Protein AF-A0A3D1A657-F1 (afdb_monomer)

Structure (mmCIF, N/CA/C/O backbone):
data_AF-A0A3D1A657-F1
#
_entry.id   AF-A0A3D1A657-F1
#
loop_
_atom_site.group_PDB
_atom_site.id
_atom_site.type_symbol
_atom_site.label_atom_id
_atom_site.label_alt_id
_atom_site.label_comp_id
_atom_site.label_asym_id
_atom_site.label_entity_id
_atom_site.label_seq_id
_atom_site.pdbx_PDB_ins_code
_atom_site.Cartn_x
_atom_site.Cartn_y
_atom_site.Cartn_z
_atom_site.occupancy
_atom_site.B_iso_or_equiv
_atom_site.auth_seq_id
_atom_site.auth_comp_id
_atom_site.auth_asym_id
_atom_site.auth_atom_id
_atom_site.pdbx_PDB_model_num
ATOM 1 N N . MET A 1 1 ? -4.567 -29.662 -8.910 1.00 50.81 1 MET A N 1
ATOM 2 C CA . MET A 1 1 ? -4.478 -28.293 -9.471 1.00 50.81 1 MET A CA 1
ATOM 3 C C . MET A 1 1 ? -3.065 -27.785 -9.206 1.00 50.81 1 MET A C 1
ATOM 5 O O . MET A 1 1 ? -2.627 -27.906 -8.071 1.00 50.81 1 MET A O 1
ATOM 9 N N . ASN A 1 2 ? -2.318 -27.334 -10.220 1.00 61.28 2 ASN A N 1
ATOM 10 C CA . ASN A 1 2 ? -0.917 -26.931 -10.036 1.00 61.28 2 ASN A CA 1
ATOM 11 C C . ASN A 1 2 ? -0.856 -25.605 -9.258 1.00 61.28 2 ASN A C 1
ATOM 13 O O . ASN A 1 2 ? -1.326 -24.582 -9.758 1.00 61.28 2 ASN A O 1
ATOM 17 N N . LEU A 1 3 ? -0.326 -25.636 -8.031 1.00 54.19 3 LEU A N 1
ATOM 18 C CA . LEU A 1 3 ? -0.298 -24.486 -7.119 1.00 54.19 3 LEU A CA 1
ATOM 19 C C . LEU A 1 3 ? 0.436 -23.286 -7.746 1.00 54.19 3 LEU A C 1
ATOM 21 O O . LEU A 1 3 ? 0.022 -22.143 -7.563 1.00 54.19 3 LEU A O 1
ATOM 25 N N . SER A 1 4 ? 1.464 -23.549 -8.562 1.00 56.22 4 SER A N 1
ATOM 26 C CA . SER A 1 4 ? 2.213 -22.509 -9.276 1.00 56.22 4 SER A CA 1
ATOM 27 C C . SER A 1 4 ? 1.353 -21.765 -10.302 1.00 56.22 4 SER A C 1
ATOM 29 O O . SER A 1 4 ? 1.439 -20.545 -10.402 1.00 56.22 4 SER A O 1
ATOM 31 N N . GLY A 1 5 ? 0.460 -22.465 -11.009 1.00 56.47 5 GLY A N 1
ATOM 32 C CA . GLY A 1 5 ? -0.425 -21.867 -12.013 1.00 56.47 5 GLY A CA 1
ATOM 33 C C . GLY A 1 5 ? -1.532 -20.994 -11.412 1.00 56.47 5 GLY A C 1
ATOM 34 O O . GLY A 1 5 ? -1.914 -19.988 -12.005 1.00 56.47 5 GLY A O 1
ATOM 35 N N . ALA A 1 6 ? -2.036 -21.344 -10.225 1.00 57.38 6 ALA A N 1
ATOM 36 C CA . ALA A 1 6 ? -3.016 -20.523 -9.509 1.00 57.38 6 ALA A CA 1
ATOM 37 C C . ALA A 1 6 ? -2.383 -19.239 -8.944 1.00 57.38 6 ALA A C 1
ATOM 39 O O . ALA A 1 6 ? -2.968 -18.165 -9.075 1.00 57.38 6 ALA A O 1
ATOM 40 N N . LEU A 1 7 ? -1.169 -19.334 -8.385 1.00 53.25 7 LEU A N 1
ATOM 41 C CA . LEU A 1 7 ? -0.412 -18.175 -7.898 1.00 53.25 7 LEU A CA 1
ATOM 42 C C . LEU A 1 7 ? -0.003 -17.234 -9.038 1.00 53.25 7 LEU A C 1
ATOM 44 O O . LEU A 1 7 ? -0.142 -16.026 -8.892 1.00 53.25 7 LEU A O 1
ATOM 48 N N . LEU A 1 8 ? 0.400 -17.769 -10.196 1.00 55.59 8 LEU A N 1
ATOM 49 C CA . LEU A 1 8 ? 0.670 -16.976 -11.402 1.00 55.59 8 LEU A CA 1
ATOM 50 C C . LEU A 1 8 ? -0.568 -16.201 -11.871 1.00 55.59 8 LEU A C 1
ATOM 52 O O . LEU A 1 8 ? -0.479 -15.006 -12.142 1.00 55.59 8 LEU A O 1
ATOM 56 N N . LYS A 1 9 ? -1.748 -16.832 -11.884 1.00 61.69 9 LYS A N 1
ATOM 57 C CA . LYS A 1 9 ? -2.997 -16.129 -12.211 1.00 61.69 9 LYS A CA 1
ATOM 58 C C . LYS A 1 9 ? -3.307 -15.036 -11.190 1.00 61.69 9 LYS A C 1
ATOM 60 O O . LYS A 1 9 ? -3.555 -13.910 -11.591 1.00 61.69 9 LYS A O 1
ATOM 65 N N . LEU A 1 10 ? -3.236 -15.319 -9.889 1.00 52.75 10 LEU A N 1
ATOM 66 C CA . LEU A 1 10 ? -3.450 -14.305 -8.844 1.00 52.75 10 LEU A CA 1
ATOM 67 C C . LEU A 1 10 ? -2.444 -13.144 -8.928 1.00 52.75 10 LEU A C 1
ATOM 69 O O . LEU A 1 10 ? -2.827 -12.000 -8.685 1.00 52.75 10 LEU A O 1
ATOM 73 N N . SER A 1 11 ? -1.199 -13.430 -9.324 1.00 55.00 11 SER A N 1
ATOM 74 C CA . SER A 1 11 ? -0.161 -12.423 -9.561 1.00 55.00 11 SER A CA 1
ATOM 75 C C . SER A 1 11 ? -0.474 -11.522 -10.754 1.00 55.00 11 SER A C 1
ATOM 77 O O . SER A 1 11 ? -0.275 -10.312 -10.669 1.00 55.00 11 SER A O 1
ATOM 79 N N . ALA A 1 12 ? -1.059 -12.082 -11.821 1.00 58.66 12 ALA A N 1
ATOM 80 C CA . ALA A 1 12 ? -1.529 -11.311 -12.970 1.00 58.66 12 ALA A CA 1
ATOM 81 C C . ALA A 1 12 ? -2.660 -10.344 -12.578 1.00 58.66 12 ALA A C 1
ATOM 83 O O . ALA A 1 12 ? -2.771 -9.257 -13.133 1.00 58.66 12 ALA A O 1
ATOM 84 N N . TRP A 1 13 ? -3.460 -10.700 -11.568 1.00 63.53 13 TRP A N 1
ATOM 85 C CA . TRP A 1 13 ? -4.532 -9.845 -11.054 1.00 63.53 13 TRP A CA 1
ATOM 86 C C . TRP A 1 13 ? -4.092 -8.888 -9.934 1.00 63.53 13 TRP A C 1
ATOM 88 O O . TRP A 1 13 ? -4.907 -8.083 -9.492 1.00 63.53 13 TRP A O 1
ATOM 98 N N . ARG A 1 14 ? -2.832 -8.939 -9.467 1.00 77.94 14 ARG A N 1
ATOM 99 C CA . ARG A 1 14 ? -2.274 -8.044 -8.425 1.00 77.94 14 ARG A CA 1
ATOM 100 C C . ARG A 1 14 ? -3.130 -7.957 -7.143 1.00 77.94 14 ARG A C 1
ATOM 102 O O . ARG A 1 14 ? -3.164 -6.926 -6.481 1.00 77.94 14 ARG A O 1
ATOM 109 N N . ILE A 1 15 ? -3.816 -9.045 -6.777 1.00 86.12 15 ILE A N 1
ATOM 110 C CA . ILE A 1 15 ? -4.854 -9.053 -5.723 1.00 86.12 15 ILE A CA 1
ATOM 111 C C . ILE A 1 15 ? -4.271 -8.964 -4.302 1.00 86.12 15 ILE A C 1
ATOM 113 O O . ILE A 1 15 ? -4.935 -8.482 -3.381 1.00 86.12 15 ILE A O 1
ATOM 117 N N . GLN A 1 16 ? -3.038 -9.432 -4.091 1.00 91.06 16 GLN A N 1
ATOM 118 C CA . GLN A 1 16 ? -2.511 -9.650 -2.742 1.00 91.06 16 GLN A CA 1
ATOM 119 C C . GLN A 1 16 ? -2.336 -8.356 -1.938 1.00 91.06 16 GLN A C 1
ATOM 121 O O . GLN A 1 16 ? -2.681 -8.322 -0.757 1.00 91.06 16 GLN A O 1
ATOM 126 N N . LEU A 1 17 ? -1.833 -7.284 -2.555 1.00 91.44 17 LEU A N 1
ATOM 127 C CA . LEU A 1 17 ? -1.618 -6.019 -1.851 1.00 91.44 17 LEU A CA 1
ATOM 128 C C . LEU A 1 17 ? -2.942 -5.295 -1.517 1.00 91.44 17 LEU A C 1
ATOM 130 O O . LEU A 1 17 ? -3.105 -4.897 -0.361 1.00 91.44 17 LEU A O 1
ATOM 134 N N . PRO A 1 18 ? -3.931 -5.192 -2.432 1.00 92.94 18 PRO A N 1
ATOM 135 C CA . PRO A 1 18 ? -5.283 -4.763 -2.075 1.00 92.94 18 PRO A CA 1
ATOM 136 C C . PRO A 1 18 ? -5.901 -5.581 -0.936 1.00 92.94 18 PRO A C 1
ATOM 138 O O . PRO A 1 18 ? -6.497 -5.001 -0.027 1.00 92.94 18 PRO A O 1
ATOM 141 N N . LEU A 1 19 ? -5.759 -6.915 -0.949 1.00 94.19 19 LEU A N 1
ATOM 142 C CA . LEU A 1 19 ? -6.259 -7.768 0.139 1.00 94.19 19 LEU A CA 1
ATOM 143 C C . LEU A 1 19 ? -5.595 -7.448 1.481 1.00 94.19 19 LEU A C 1
ATOM 145 O O . LEU A 1 19 ? -6.279 -7.428 2.505 1.00 94.19 19 LEU A O 1
ATOM 149 N N . LEU A 1 20 ? -4.300 -7.128 1.476 1.00 94.81 20 LEU A N 1
ATOM 150 C CA . LEU A 1 20 ? -3.592 -6.720 2.686 1.00 94.81 20 LEU A CA 1
ATOM 151 C C . LEU A 1 20 ? -4.166 -5.407 3.235 1.00 94.81 20 LEU A C 1
ATOM 153 O O . LEU A 1 20 ? -4.347 -5.267 4.444 1.00 94.81 20 LEU A O 1
ATOM 157 N N . GLY A 1 21 ? -4.527 -4.479 2.343 1.00 95.50 21 GLY A N 1
ATOM 158 C CA . GLY A 1 21 ? -5.244 -3.251 2.687 1.00 95.50 21 GLY A CA 1
ATOM 159 C C . GLY A 1 21 ? -6.615 -3.518 3.320 1.00 95.50 21 GLY A C 1
ATOM 160 O O . GLY A 1 21 ? -6.930 -2.939 4.358 1.00 95.50 21 GLY A O 1
ATOM 161 N N . LEU A 1 22 ? -7.404 -4.444 2.758 1.00 96.44 22 LEU A N 1
ATOM 162 C CA . LEU A 1 22 ? -8.694 -4.868 3.323 1.00 96.44 22 LEU A CA 1
ATOM 163 C C . LEU A 1 22 ? -8.538 -5.470 4.723 1.00 96.44 22 LEU A C 1
ATOM 165 O O . LEU A 1 22 ? -9.242 -5.077 5.653 1.00 96.44 22 LEU A O 1
ATOM 169 N N . GLY A 1 23 ? -7.616 -6.421 4.884 1.00 95.31 23 GLY A N 1
ATOM 170 C CA . GLY A 1 23 ? -7.354 -7.041 6.180 1.00 95.31 23 GLY A CA 1
ATOM 171 C C . GLY A 1 23 ? -6.885 -6.014 7.212 1.00 95.31 23 GLY A C 1
ATOM 172 O O . GLY A 1 23 ? -7.317 -6.052 8.364 1.00 95.31 23 GLY A O 1
ATOM 173 N N . GLY A 1 24 ? -6.058 -5.053 6.789 1.00 95.19 24 GLY A N 1
ATOM 174 C CA . GLY A 1 24 ? -5.561 -3.980 7.644 1.00 95.19 24 GLY A CA 1
ATOM 175 C C . GLY A 1 24 ? -6.692 -3.065 8.097 1.00 95.19 24 GLY A C 1
ATOM 176 O O . GLY A 1 24 ? -6.827 -2.817 9.295 1.00 95.19 24 GLY A O 1
ATOM 177 N N . PHE A 1 25 ? -7.541 -2.636 7.158 1.00 96.38 25 PHE A N 1
ATOM 178 C CA . PHE A 1 25 ? -8.746 -1.855 7.439 1.00 96.38 25 PHE A CA 1
ATOM 179 C C . PHE A 1 25 ? -9.609 -2.553 8.495 1.00 96.38 25 PHE A C 1
ATOM 181 O O . PHE A 1 25 ? -9.895 -1.969 9.537 1.00 96.38 25 PHE A O 1
ATOM 188 N N . LEU A 1 26 ? -9.966 -3.826 8.280 1.00 96.31 26 LEU A N 1
ATOM 189 C CA . LEU A 1 26 ? -10.825 -4.571 9.206 1.00 96.31 26 LEU A CA 1
ATOM 190 C C . LEU A 1 26 ? -10.174 -4.723 10.586 1.00 96.31 26 LEU A C 1
ATOM 192 O O . LEU A 1 26 ? -10.853 -4.632 11.612 1.00 96.31 26 LEU A O 1
ATOM 196 N N . TYR A 1 27 ? -8.853 -4.913 10.623 1.00 94.19 27 TYR A N 1
ATOM 197 C CA . TYR A 1 27 ? -8.113 -5.054 11.872 1.00 94.19 27 TYR A CA 1
ATOM 198 C C . TYR A 1 27 ? -8.146 -3.755 12.671 1.00 94.19 27 TYR A C 1
ATOM 200 O O . TYR A 1 27 ? -8.395 -3.776 13.881 1.00 94.19 27 TYR A O 1
ATOM 208 N N . VAL A 1 28 ? -7.933 -2.617 12.009 1.00 93.75 28 VAL A N 1
ATOM 209 C CA . VAL A 1 28 ? -8.009 -1.300 12.644 1.00 93.75 28 VAL A CA 1
ATOM 210 C C . VAL A 1 28 ? -9.448 -0.979 13.048 1.00 93.75 28 VAL A C 1
ATOM 212 O O . VAL A 1 28 ? -9.654 -0.623 14.205 1.00 93.75 28 VAL A O 1
ATOM 215 N N . SER A 1 29 ? -10.455 -1.204 12.196 1.00 95.19 29 SER A N 1
ATOM 216 C CA . SER A 1 29 ? -11.875 -1.009 12.543 1.00 95.19 29 SER A CA 1
ATOM 217 C C . SER A 1 29 ? -12.263 -1.750 13.823 1.00 95.19 29 SER A C 1
ATOM 219 O O . SER A 1 29 ? -12.856 -1.153 14.727 1.00 95.19 29 SER A O 1
ATOM 221 N N . HIS A 1 30 ? -11.878 -3.026 13.943 1.00 93.50 30 HIS A N 1
ATOM 222 C CA . HIS A 1 30 ? -12.136 -3.815 15.151 1.00 93.50 30 HIS A CA 1
ATOM 223 C C . HIS A 1 30 ? -11.350 -3.286 16.358 1.00 93.50 30 HIS A C 1
ATOM 225 O O . HIS A 1 30 ? -11.881 -3.228 17.461 1.00 93.50 30 HIS A O 1
ATOM 231 N N . SER A 1 31 ? -10.108 -2.828 16.156 1.00 91.56 31 SER A N 1
ATOM 232 C CA . SER A 1 31 ? -9.283 -2.205 17.210 1.00 91.56 31 SER A CA 1
ATOM 233 C C . SER A 1 31 ? -9.871 -0.905 17.757 1.00 91.56 31 SER A C 1
ATOM 235 O O . SER A 1 31 ? -9.673 -0.595 18.926 1.00 91.56 31 SER A O 1
ATOM 237 N N . LEU A 1 32 ? -10.596 -0.156 16.927 1.00 92.38 32 LEU A N 1
ATOM 238 C CA . LEU A 1 32 ? -11.284 1.078 17.311 1.00 92.38 32 LEU A CA 1
ATOM 239 C C . LEU A 1 32 ? -12.662 0.815 17.952 1.00 92.38 32 LEU A C 1
ATOM 241 O O . LEU A 1 32 ? -13.490 1.723 18.053 1.00 92.38 32 LEU A O 1
ATOM 245 N N . ASN A 1 33 ? -12.923 -0.429 18.375 1.00 86.06 33 ASN A N 1
ATOM 246 C CA . ASN A 1 33 ? -14.197 -0.892 18.928 1.00 86.06 33 ASN A CA 1
ATOM 247 C C . ASN A 1 33 ? -15.392 -0.666 17.986 1.00 86.06 33 ASN A C 1
ATOM 249 O O . ASN A 1 33 ? -16.525 -0.518 18.439 1.00 86.06 33 ASN A O 1
ATOM 253 N N . SER A 1 34 ? -15.153 -0.639 16.671 1.00 73.38 34 SER A N 1
ATOM 254 C CA . SER A 1 34 ? -16.230 -0.584 15.669 1.00 73.38 34 SER A CA 1
ATOM 255 C C . SER A 1 34 ? -16.802 -1.972 15.371 1.00 73.38 34 SER A C 1
ATOM 257 O O . SER A 1 34 ? -17.823 -2.074 14.698 1.00 73.38 34 SER A O 1
ATOM 259 N N . GLY A 1 35 ? -16.133 -3.034 15.839 1.00 78.94 35 GLY A N 1
ATOM 260 C CA . GLY A 1 35 ? -16.455 -4.428 15.535 1.00 78.94 35 GLY A CA 1
ATOM 261 C C . GLY A 1 35 ? -16.416 -4.757 14.037 1.00 78.94 35 GLY A C 1
ATOM 262 O O . GLY A 1 35 ? -16.065 -3.929 13.194 1.00 78.94 35 GLY A O 1
ATOM 263 N N . PHE A 1 36 ? -16.848 -5.969 13.689 1.00 88.31 36 PHE A N 1
ATOM 264 C CA . PHE A 1 36 ? -17.151 -6.359 12.307 1.00 88.31 36 PHE A CA 1
ATOM 265 C C . PHE A 1 36 ? -18.571 -5.934 11.922 1.00 88.31 36 PHE A C 1
ATOM 267 O O . PHE A 1 36 ? -19.415 -6.753 11.556 1.00 88.31 36 PHE A O 1
ATOM 274 N N . THR A 1 37 ? -18.873 -4.641 12.047 1.00 93.06 37 THR A N 1
ATOM 275 C CA . THR A 1 37 ? -20.182 -4.130 11.629 1.00 93.06 37 THR A CA 1
ATOM 276 C C . THR A 1 37 ? -20.367 -4.293 10.124 1.00 93.06 37 THR A C 1
ATOM 278 O O . THR A 1 37 ? -19.420 -4.250 9.335 1.00 93.06 37 THR A O 1
ATOM 281 N N . ARG A 1 38 ? -21.630 -4.431 9.704 1.00 94.94 38 ARG A N 1
ATOM 282 C CA . ARG A 1 38 ? -22.003 -4.479 8.283 1.00 94.94 38 ARG A CA 1
ATOM 283 C C . ARG A 1 38 ? -21.439 -3.286 7.509 1.00 94.94 38 ARG A C 1
ATOM 285 O O . ARG A 1 38 ? -21.073 -3.427 6.347 1.00 94.94 38 ARG A O 1
ATOM 292 N N . GLU A 1 39 ? -21.390 -2.123 8.149 1.00 94.31 39 GLU A N 1
ATOM 293 C CA . GLU A 1 39 ? -20.873 -0.891 7.566 1.00 94.31 39 GLU A CA 1
ATOM 294 C C . GLU A 1 39 ? -19.354 -0.929 7.367 1.00 94.31 39 GLU A C 1
ATOM 296 O O . GLU A 1 39 ? -18.886 -0.650 6.266 1.00 94.31 39 GLU A O 1
ATOM 301 N N . ALA A 1 40 ? -18.585 -1.354 8.377 1.00 94.50 40 ALA A N 1
ATOM 302 C CA . ALA A 1 40 ? -17.138 -1.540 8.255 1.00 94.50 40 ALA A CA 1
ATOM 303 C C . ALA A 1 40 ? -16.793 -2.533 7.138 1.00 94.50 40 ALA A C 1
ATOM 305 O O . ALA A 1 40 ? -15.974 -2.234 6.275 1.00 94.50 40 ALA A O 1
ATOM 306 N N . VAL A 1 41 ? -17.474 -3.681 7.079 1.00 95.81 41 VAL A N 1
ATOM 307 C CA . VAL A 1 41 ? -17.233 -4.677 6.022 1.00 95.81 41 VAL A CA 1
ATOM 308 C C . VAL A 1 41 ? -17.524 -4.103 4.631 1.00 95.81 41 VAL A C 1
ATOM 310 O O . VAL A 1 41 ? -16.726 -4.285 3.715 1.00 95.81 41 VAL A O 1
ATOM 313 N N . ARG A 1 42 ? -18.634 -3.372 4.466 1.00 96.19 42 ARG A N 1
ATOM 314 C CA . ARG A 1 42 ? -18.992 -2.728 3.193 1.00 96.19 42 ARG A CA 1
ATOM 315 C C . ARG A 1 42 ? -17.964 -1.694 2.750 1.00 96.19 42 ARG A C 1
ATOM 317 O O . ARG A 1 42 ? -17.548 -1.728 1.595 1.00 96.19 42 ARG A O 1
ATOM 324 N N . LEU A 1 43 ? -17.552 -0.805 3.653 1.00 96.19 43 LEU A N 1
ATOM 325 C CA . LEU A 1 43 ? -16.560 0.224 3.351 1.00 96.19 43 LEU A CA 1
ATOM 326 C C . LEU A 1 43 ? -15.188 -0.393 3.050 1.00 96.19 43 LEU A C 1
ATOM 328 O O . LEU A 1 43 ? -14.557 -0.024 2.064 1.00 96.19 43 LEU A O 1
ATOM 332 N N . GLY A 1 44 ? -14.758 -1.391 3.827 1.00 96.06 44 GLY A N 1
ATOM 333 C CA . GLY A 1 44 ? -13.516 -2.120 3.574 1.00 96.06 44 GLY A CA 1
ATOM 334 C C . GLY A 1 44 ? -13.501 -2.781 2.193 1.00 96.06 44 GLY A C 1
ATOM 335 O O . GLY A 1 44 ? -12.536 -2.627 1.446 1.00 96.06 44 GLY A O 1
ATOM 336 N N . LEU A 1 45 ? -14.587 -3.467 1.815 1.00 96.62 45 LEU A N 1
ATOM 337 C CA . LEU A 1 45 ? -14.729 -4.073 0.485 1.00 96.62 45 LEU A CA 1
ATOM 338 C C . LEU A 1 45 ? -14.753 -3.026 -0.636 1.00 96.62 45 LEU A C 1
ATOM 340 O O . LEU A 1 45 ? -14.183 -3.265 -1.699 1.00 96.62 45 LEU A O 1
ATOM 344 N N . ALA A 1 46 ? -15.371 -1.867 -0.406 1.00 96.25 46 ALA A N 1
ATOM 345 C CA . ALA A 1 46 ? -15.356 -0.768 -1.365 1.00 96.25 46 ALA A CA 1
ATOM 346 C C . ALA A 1 46 ? -13.944 -0.193 -1.552 1.00 96.25 46 ALA A C 1
ATOM 348 O O . ALA A 1 46 ? -13.513 -0.009 -2.687 1.00 96.25 46 ALA A O 1
ATOM 349 N N . ASN A 1 47 ? -13.194 0.014 -0.465 1.00 95.12 47 ASN A N 1
ATOM 350 C CA . ASN A 1 47 ? -11.798 0.455 -0.522 1.00 95.12 47 ASN A CA 1
ATOM 351 C C . ASN A 1 47 ? -10.914 -0.561 -1.257 1.00 95.12 47 ASN A C 1
ATOM 353 O O . ASN A 1 47 ? -10.083 -0.174 -2.077 1.00 95.12 47 ASN A O 1
ATOM 357 N N . TRP A 1 48 ? -11.121 -1.858 -1.003 1.00 95.31 48 TRP A N 1
ATOM 358 C CA . TRP A 1 48 ? -10.451 -2.944 -1.720 1.00 95.31 48 TRP A CA 1
ATOM 359 C C . TRP A 1 48 ? -10.742 -2.904 -3.222 1.00 95.31 48 TRP A C 1
ATOM 361 O O . TRP A 1 48 ? -9.810 -2.896 -4.026 1.00 95.31 48 TRP A O 1
ATOM 371 N N . ALA A 1 49 ? -12.022 -2.833 -3.600 1.00 94.31 49 ALA A N 1
ATOM 372 C CA . ALA A 1 49 ? -12.437 -2.769 -4.996 1.00 94.31 49 ALA A CA 1
ATOM 373 C C . ALA A 1 49 ? -11.870 -1.523 -5.685 1.00 94.31 49 ALA A C 1
ATOM 375 O O . ALA A 1 49 ? -11.356 -1.613 -6.797 1.00 94.31 49 ALA A O 1
ATOM 376 N N . PHE A 1 50 ? -11.892 -0.374 -5.004 1.00 94.25 50 PHE A N 1
ATOM 377 C CA . PHE A 1 50 ? -11.328 0.864 -5.526 1.00 94.25 50 PHE A CA 1
ATOM 378 C C . PHE A 1 50 ? -9.824 0.727 -5.762 1.00 94.25 50 PHE A C 1
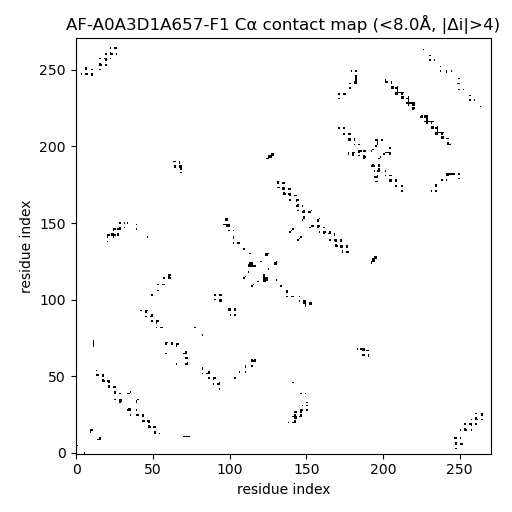ATOM 380 O O . PHE A 1 50 ? -9.375 0.967 -6.876 1.00 94.25 50 PHE A O 1
ATOM 387 N N . ALA A 1 51 ? -9.055 0.253 -4.776 1.00 92.81 51 ALA A N 1
ATOM 388 C CA . ALA A 1 51 ? -7.618 0.022 -4.928 1.00 92.81 51 ALA A CA 1
ATOM 389 C C . ALA A 1 51 ? -7.302 -0.955 -6.075 1.00 92.81 51 ALA A C 1
ATOM 391 O O . ALA A 1 51 ? -6.400 -0.701 -6.870 1.00 92.81 51 ALA A O 1
ATOM 392 N N . GLN A 1 52 ? -8.073 -2.037 -6.208 1.00 90.81 52 GLN A N 1
ATOM 393 C CA . GLN A 1 52 ? -7.934 -2.995 -7.306 1.00 90.81 52 GLN A CA 1
ATOM 394 C C . GLN A 1 52 ? -8.173 -2.341 -8.676 1.00 90.81 52 GLN A C 1
ATOM 396 O O . GLN A 1 52 ? -7.418 -2.580 -9.618 1.00 90.81 52 GLN A O 1
ATOM 401 N N . LEU A 1 53 ? -9.200 -1.498 -8.789 1.00 91.06 53 LEU A N 1
ATOM 402 C CA . LEU A 1 53 ? -9.487 -0.747 -10.009 1.00 91.06 53 LEU A CA 1
ATOM 403 C C . LEU A 1 53 ? -8.410 0.308 -10.295 1.00 91.06 53 LEU A C 1
ATOM 405 O O . LEU A 1 53 ? -8.087 0.522 -11.461 1.00 91.06 53 LEU A O 1
ATOM 409 N N . LEU A 1 54 ? -7.815 0.923 -9.262 1.00 90.44 54 LEU A N 1
ATOM 410 C CA . LEU A 1 54 ? -6.688 1.840 -9.443 1.00 90.44 54 LEU A CA 1
ATOM 411 C C . LEU A 1 54 ? -5.473 1.113 -10.040 1.00 90.44 54 LEU A C 1
ATOM 413 O O . LEU A 1 54 ? -4.866 1.624 -10.976 1.00 90.44 54 LEU A O 1
ATOM 417 N N . TYR A 1 55 ? -5.154 -0.094 -9.556 1.00 87.56 55 TYR A N 1
ATOM 418 C CA . TYR A 1 55 ? -4.079 -0.918 -10.125 1.00 87.56 55 TYR A CA 1
ATOM 419 C C . TYR A 1 55 ? -4.338 -1.302 -11.580 1.00 87.56 55 TYR A C 1
ATOM 421 O O . TYR A 1 55 ? -3.412 -1.292 -12.387 1.00 87.56 55 TYR A O 1
ATOM 429 N N . LEU A 1 56 ? -5.585 -1.639 -11.919 1.00 85.75 56 LEU A N 1
ATOM 430 C CA . LEU A 1 56 ? -5.951 -1.924 -13.305 1.00 85.75 56 LEU A CA 1
ATOM 431 C C . LEU A 1 56 ? -5.776 -0.676 -14.175 1.00 85.75 56 LEU A C 1
ATOM 433 O O . LEU A 1 56 ? -5.171 -0.762 -15.236 1.00 85.75 56 LEU A O 1
ATOM 437 N N . ALA A 1 57 ? -6.248 0.486 -13.721 1.00 87.44 57 ALA A N 1
ATOM 438 C CA . ALA A 1 57 ? -6.105 1.741 -14.455 1.00 87.44 57 ALA A CA 1
ATOM 439 C C . ALA A 1 57 ? -4.645 2.167 -14.651 1.00 87.44 57 ALA A C 1
ATOM 441 O O . ALA A 1 57 ? -4.303 2.639 -15.734 1.00 87.44 57 ALA A O 1
ATOM 442 N N . ASP A 1 58 ? -3.785 1.952 -13.654 1.00 86.69 58 ASP A N 1
ATOM 443 C CA . ASP A 1 58 ? -2.341 2.159 -13.788 1.00 86.69 58 ASP A CA 1
ATOM 444 C C . ASP A 1 58 ? -1.740 1.262 -14.882 1.00 86.69 58 ASP A C 1
ATOM 446 O O . ASP A 1 58 ? -1.019 1.759 -15.747 1.00 86.69 58 ASP A O 1
ATOM 450 N N . ALA A 1 59 ? -2.122 -0.019 -14.922 1.00 83.94 59 ALA A N 1
ATOM 451 C CA . ALA A 1 59 ? -1.665 -0.949 -15.955 1.00 83.94 59 ALA A CA 1
ATOM 452 C C . ALA A 1 59 ? -2.122 -0.542 -17.372 1.00 83.94 59 ALA A C 1
ATOM 454 O O . ALA A 1 59 ? -1.350 -0.615 -18.327 1.00 83.94 59 ALA A O 1
ATOM 455 N N . TYR A 1 60 ? -3.350 -0.024 -17.525 1.00 82.69 60 TYR A N 1
ATOM 456 C CA . TYR A 1 60 ? -3.819 0.527 -18.810 1.00 82.69 60 TYR A CA 1
ATOM 457 C C . TYR A 1 60 ? -3.035 1.760 -19.262 1.00 82.69 60 TYR A C 1
ATOM 459 O O . TYR A 1 60 ? -2.911 2.007 -20.460 1.00 82.69 60 TYR A O 1
ATOM 467 N N . ALA A 1 61 ? -2.536 2.557 -18.320 1.00 83.00 61 ALA A N 1
ATOM 468 C CA . ALA A 1 61 ? -1.798 3.774 -18.623 1.00 83.00 61 ALA A CA 1
ATOM 469 C C . ALA A 1 61 ? -0.315 3.519 -18.954 1.00 83.00 61 ALA A C 1
ATOM 471 O O . ALA A 1 61 ? 0.372 4.446 -19.385 1.00 83.00 61 ALA A O 1
ATOM 472 N N . ALA A 1 62 ? 0.190 2.296 -18.749 1.00 77.44 62 ALA A N 1
ATOM 473 C CA . ALA A 1 62 ? 1.615 1.976 -18.835 1.00 77.44 62 ALA A CA 1
ATOM 474 C C . ALA A 1 62 ? 1.944 0.624 -19.515 1.00 77.44 62 ALA A C 1
ATOM 476 O O . ALA A 1 62 ? 2.778 -0.120 -18.995 1.00 77.44 62 ALA A O 1
ATOM 477 N N . PRO A 1 63 ? 1.353 0.298 -20.682 1.00 71.06 63 PRO A N 1
ATOM 478 C CA . PRO A 1 63 ? 1.493 -1.026 -21.295 1.00 71.06 63 PRO A CA 1
ATOM 479 C C . PRO A 1 63 ? 2.941 -1.382 -21.665 1.00 71.06 63 PRO A C 1
ATOM 481 O O . PRO A 1 63 ? 3.353 -2.525 -21.479 1.00 71.06 63 PRO A O 1
ATOM 484 N N . ASP A 1 64 ? 3.729 -0.408 -22.132 1.00 78.06 64 ASP A N 1
ATOM 485 C CA . ASP A 1 64 ? 5.123 -0.642 -22.531 1.00 78.06 64 ASP A CA 1
ATOM 486 C C . ASP A 1 64 ? 6.000 -1.000 -21.326 1.00 78.06 64 ASP A C 1
ATOM 488 O O . ASP A 1 64 ? 6.829 -1.900 -21.399 1.00 78.06 64 ASP A O 1
ATOM 492 N N . GLU A 1 65 ? 5.785 -0.338 -20.190 1.00 77.50 65 GLU A N 1
ATOM 493 C CA . GLU A 1 65 ? 6.542 -0.573 -18.956 1.00 77.50 65 GLU A CA 1
ATOM 494 C C . GLU A 1 65 ? 6.176 -1.927 -18.331 1.00 77.50 65 GLU A C 1
ATOM 496 O O . GLU A 1 65 ? 7.048 -2.674 -17.890 1.00 77.50 65 GLU A O 1
ATOM 501 N N . ASP A 1 66 ? 4.889 -2.280 -18.358 1.00 79.81 66 ASP A N 1
ATOM 502 C CA . ASP A 1 66 ? 4.391 -3.561 -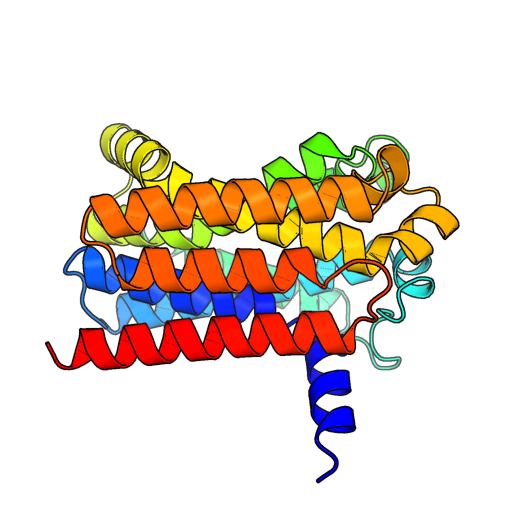17.852 1.00 79.81 66 ASP A CA 1
ATOM 503 C C . ASP A 1 66 ? 4.833 -4.762 -18.707 1.00 79.81 66 ASP A C 1
ATOM 505 O O . ASP A 1 66 ? 4.887 -5.892 -18.209 1.00 79.81 66 ASP A O 1
ATOM 509 N N . SER A 1 67 ? 5.202 -4.536 -19.972 1.00 80.69 67 SER A N 1
ATOM 510 C CA . SER A 1 67 ? 5.734 -5.589 -20.845 1.00 80.69 67 SER A CA 1
ATOM 511 C C . SER A 1 67 ? 7.080 -6.145 -20.363 1.00 80.69 67 SER A C 1
ATOM 513 O O . SER A 1 67 ? 7.358 -7.323 -20.569 1.00 80.69 67 SER A O 1
ATOM 515 N N . PHE A 1 68 ? 7.881 -5.342 -19.651 1.00 82.50 68 PHE A N 1
ATOM 516 C CA . PHE A 1 68 ? 9.177 -5.768 -19.107 1.00 82.50 68 PHE A CA 1
ATOM 517 C C . PHE A 1 68 ? 9.064 -6.564 -17.801 1.00 82.50 68 PHE A C 1
ATOM 519 O O . PHE A 1 68 ? 10.023 -7.219 -17.398 1.00 82.50 68 PHE A O 1
ATOM 526 N N . ASN A 1 69 ? 7.913 -6.499 -17.130 1.00 78.44 69 ASN A N 1
ATOM 527 C CA . ASN A 1 69 ? 7.704 -7.054 -15.792 1.00 78.44 69 ASN A CA 1
ATOM 528 C C . ASN A 1 69 ? 6.806 -8.307 -15.783 1.00 78.44 69 ASN A C 1
ATOM 530 O O . ASN A 1 69 ? 6.409 -8.767 -14.704 1.00 78.44 69 ASN A O 1
ATOM 534 N N . ASP A 1 70 ? 6.481 -8.853 -16.963 1.00 71.88 70 ASP A N 1
ATOM 535 C CA . ASP A 1 70 ? 5.485 -9.917 -17.169 1.00 71.88 70 ASP A CA 1
ATOM 536 C C . ASP A 1 70 ? 4.135 -9.584 -16.504 1.00 71.88 70 ASP A C 1
ATOM 538 O O . ASP A 1 70 ? 3.455 -10.440 -15.930 1.00 71.88 70 ASP A O 1
ATOM 542 N N . THR A 1 71 ? 3.759 -8.301 -16.534 1.00 67.00 71 THR A N 1
ATOM 543 C CA . THR A 1 71 ? 2.531 -7.773 -15.922 1.00 67.00 71 THR A CA 1
ATOM 544 C C . THR A 1 71 ? 1.532 -7.230 -16.917 1.00 67.00 71 THR A C 1
ATOM 546 O O . THR A 1 71 ? 0.534 -6.634 -16.497 1.00 67.00 71 THR A O 1
ATOM 549 N N . ALA A 1 72 ? 1.778 -7.444 -18.208 1.00 63.47 72 ALA A N 1
ATOM 550 C CA . ALA A 1 72 ? 0.837 -7.090 -19.250 1.00 63.47 72 ALA A CA 1
ATOM 551 C C . ALA A 1 72 ? -0.554 -7.641 -18.905 1.00 63.47 72 ALA A C 1
ATOM 553 O O . ALA A 1 72 ? -0.714 -8.797 -18.493 1.00 63.47 72 ALA A O 1
ATOM 554 N N . LEU A 1 73 ? -1.560 -6.776 -19.036 1.00 65.25 73 LEU A N 1
ATOM 555 C CA . LEU A 1 73 ? -2.953 -7.160 -18.857 1.00 65.25 73 LEU A CA 1
ATOM 556 C C . LEU A 1 73 ? -3.274 -8.372 -19.753 1.00 65.25 73 LEU A C 1
ATOM 558 O O . LEU A 1 73 ? -2.702 -8.494 -20.838 1.00 65.25 73 LEU A O 1
ATOM 562 N N . PRO A 1 74 ? -4.197 -9.260 -19.340 1.00 59.53 74 PRO A N 1
ATOM 563 C CA . PRO A 1 74 ? -4.646 -10.350 -20.198 1.00 59.53 74 PRO A CA 1
ATOM 564 C C . PRO A 1 74 ? -5.085 -9.814 -21.570 1.00 59.53 74 PRO A C 1
ATOM 566 O O . PRO A 1 74 ? -5.727 -8.767 -21.630 1.00 59.53 74 PRO A O 1
ATOM 569 N N . GLU A 1 75 ? -4.809 -10.550 -22.653 1.00 54.09 75 GLU A N 1
ATOM 570 C CA . GLU A 1 75 ? -5.139 -10.144 -24.037 1.00 54.09 75 GLU A CA 1
ATOM 571 C C . GLU A 1 75 ? -6.618 -9.743 -24.224 1.00 54.09 75 GLU A C 1
ATOM 573 O O . GLU A 1 75 ? -6.937 -8.879 -25.036 1.00 54.09 75 GLU A O 1
ATOM 578 N N . ALA A 1 76 ? -7.529 -10.310 -23.423 1.00 53.94 76 ALA A N 1
ATOM 579 C CA . ALA A 1 76 ? -8.952 -9.962 -23.374 1.00 53.94 76 ALA A CA 1
ATOM 580 C C . ALA A 1 76 ? -9.271 -8.865 -22.334 1.00 53.94 76 ALA A C 1
ATOM 582 O O . ALA A 1 76 ? -10.224 -8.997 -21.563 1.00 53.94 76 ALA A O 1
ATOM 583 N N . GLY A 1 77 ? -8.438 -7.823 -22.257 1.00 64.56 77 GLY A N 1
ATOM 584 C CA . GLY A 1 77 ? -8.517 -6.778 -21.235 1.00 64.56 77 GLY A CA 1
ATOM 585 C C . GLY A 1 77 ? -9.920 -6.173 -21.052 1.00 64.56 77 GLY A C 1
ATOM 586 O O . GLY A 1 77 ? -10.716 -6.075 -21.983 1.00 64.56 77 GLY A O 1
ATOM 587 N N . VAL A 1 78 ? -10.216 -5.723 -19.830 1.00 69.94 78 VAL A N 1
ATOM 588 C CA . VAL A 1 78 ? -11.430 -4.963 -19.494 1.00 69.94 78 VAL A CA 1
ATOM 589 C C . VAL A 1 78 ? -11.552 -3.715 -20.393 1.00 69.94 78 VAL A C 1
ATOM 591 O O . VAL A 1 78 ? -10.620 -2.918 -20.467 1.00 69.94 78 VAL A O 1
ATOM 594 N N . PRO A 1 79 ? -12.694 -3.465 -21.056 1.00 81.25 79 PRO A N 1
ATOM 595 C CA . PRO A 1 79 ? -12.863 -2.242 -21.836 1.00 81.25 79 PRO A CA 1
ATOM 596 C C . PRO A 1 79 ? -12.656 -0.989 -20.971 1.00 81.25 79 PRO A C 1
ATOM 598 O O . PRO A 1 79 ? -13.241 -0.883 -19.892 1.00 81.25 79 PRO A O 1
ATOM 601 N N . VAL A 1 80 ? -11.883 -0.008 -21.453 1.00 84.56 80 VAL A N 1
ATOM 602 C CA . VAL A 1 80 ? -11.605 1.250 -20.723 1.00 84.56 80 VAL A CA 1
ATOM 603 C C . VAL A 1 80 ? -12.882 1.940 -20.205 1.00 84.56 80 VAL A C 1
ATOM 605 O O . VAL A 1 80 ? -12.886 2.353 -19.044 1.00 84.56 80 VAL A O 1
ATOM 608 N N . PRO A 1 81 ? -13.999 2.014 -20.967 1.00 86.31 81 PRO A N 1
ATOM 609 C CA . PRO A 1 81 ? -15.246 2.576 -20.445 1.00 86.31 81 PRO A CA 1
ATOM 610 C C . PRO A 1 81 ? -15.807 1.813 -19.239 1.00 86.31 81 PRO A C 1
ATOM 612 O O . PRO A 1 81 ? -16.343 2.429 -18.321 1.00 86.31 81 PRO A O 1
ATOM 615 N N . LEU A 1 82 ? -15.664 0.484 -19.211 1.00 84.19 82 LEU A N 1
ATOM 616 C CA . LEU A 1 82 ? -16.125 -0.350 -18.101 1.00 84.19 82 LEU A CA 1
ATOM 617 C C . LEU A 1 82 ? -15.250 -0.153 -16.857 1.00 84.19 82 LEU A C 1
ATOM 619 O O . LEU A 1 82 ? -15.774 -0.059 -15.750 1.00 84.19 82 LEU A O 1
ATOM 623 N N . LEU A 1 83 ? -13.933 -0.026 -17.037 1.00 87.94 83 LEU A N 1
ATOM 624 C CA . LEU A 1 83 ? -13.012 0.313 -15.952 1.00 87.94 83 LEU A CA 1
ATOM 625 C C . LEU A 1 83 ? -13.320 1.697 -15.362 1.00 87.94 83 LEU A C 1
ATOM 627 O O . LEU A 1 83 ? -13.423 1.837 -14.143 1.00 87.94 83 LEU A O 1
ATOM 631 N N . ALA A 1 84 ? -13.525 2.703 -16.217 1.00 89.19 84 ALA A N 1
ATOM 632 C CA . ALA A 1 84 ? -13.909 4.046 -15.794 1.00 89.19 84 ALA A CA 1
ATOM 633 C C . ALA A 1 84 ? -15.252 4.041 -15.047 1.00 89.19 84 ALA A C 1
ATOM 635 O O . ALA A 1 84 ? -15.357 4.625 -13.969 1.00 89.19 84 ALA A O 1
ATOM 636 N N . ALA A 1 85 ? -16.258 3.328 -15.565 1.00 91.06 85 ALA A N 1
ATOM 637 C CA . ALA A 1 85 ? -17.548 3.167 -14.898 1.00 91.06 85 ALA A CA 1
ATOM 638 C C . ALA A 1 85 ? -17.405 2.487 -13.527 1.00 91.06 85 ALA A C 1
ATOM 640 O O . ALA A 1 85 ? -18.002 2.946 -12.556 1.00 91.06 85 ALA A O 1
ATOM 641 N N . GLY A 1 86 ? -16.576 1.443 -13.421 1.00 92.62 86 GLY A N 1
ATOM 642 C CA . GLY A 1 86 ? -16.279 0.770 -12.157 1.00 92.62 86 GLY A CA 1
ATOM 643 C C . GLY A 1 86 ? -15.611 1.692 -11.135 1.00 92.62 86 GLY A C 1
ATOM 644 O O . GLY A 1 86 ? -16.024 1.721 -9.973 1.00 92.62 86 GLY A O 1
ATOM 645 N N . LEU A 1 87 ? -14.619 2.484 -11.561 1.00 92.56 87 LEU A N 1
ATOM 646 C CA . LEU A 1 87 ? -13.955 3.480 -10.713 1.00 92.56 87 LEU A CA 1
ATOM 647 C C . LEU A 1 87 ? -14.943 4.533 -10.210 1.00 92.56 87 LEU A C 1
ATOM 649 O O . LEU A 1 87 ? -14.992 4.790 -9.009 1.00 92.56 87 LEU A O 1
ATOM 653 N N . ILE A 1 88 ? -15.757 5.100 -11.106 1.00 94.75 88 ILE A N 1
ATOM 654 C CA . ILE A 1 88 ? -16.759 6.119 -10.768 1.00 94.75 88 ILE A CA 1
ATOM 655 C C . ILE A 1 88 ? -17.809 5.546 -9.813 1.00 94.75 88 ILE A C 1
ATOM 657 O O . ILE A 1 88 ? -18.102 6.165 -8.795 1.00 94.75 88 ILE A O 1
ATOM 661 N N . ALA A 1 89 ? -18.350 4.359 -10.100 1.00 95.88 89 ALA A N 1
ATOM 662 C CA . ALA A 1 89 ? -19.363 3.722 -9.263 1.00 95.88 89 ALA A CA 1
ATOM 663 C C . ALA A 1 89 ? -18.825 3.406 -7.859 1.00 95.88 89 ALA A C 1
ATOM 665 O O . ALA A 1 89 ? -19.494 3.679 -6.862 1.00 95.88 89 ALA A O 1
ATOM 666 N N . THR A 1 90 ? -17.599 2.884 -7.768 1.00 94.44 90 THR A N 1
ATOM 667 C CA . THR A 1 90 ? -16.973 2.570 -6.477 1.00 94.44 90 THR A CA 1
ATOM 668 C C . THR A 1 90 ? -16.633 3.843 -5.702 1.00 94.44 90 THR A C 1
ATOM 670 O O . THR A 1 90 ? -16.909 3.919 -4.507 1.00 94.44 90 THR A O 1
ATOM 673 N N . ALA A 1 91 ? -16.110 4.876 -6.371 1.00 95.69 91 ALA A N 1
ATOM 674 C CA . ALA A 1 91 ? -15.853 6.177 -5.757 1.00 95.69 91 ALA A CA 1
ATOM 675 C C . ALA A 1 91 ? -17.144 6.830 -5.244 1.00 95.69 91 ALA A C 1
ATOM 677 O O . ALA A 1 91 ? -17.178 7.289 -4.106 1.00 95.69 91 ALA A O 1
ATOM 678 N N . ALA A 1 92 ? -18.220 6.812 -6.037 1.00 96.31 92 ALA A N 1
ATOM 679 C CA . ALA A 1 92 ? -19.528 7.330 -5.640 1.00 96.31 92 ALA A CA 1
ATOM 680 C C . ALA A 1 92 ? -20.100 6.572 -4.433 1.00 96.31 92 ALA A C 1
ATOM 682 O O . ALA A 1 92 ? -20.655 7.184 -3.522 1.00 96.31 92 ALA A O 1
ATOM 683 N N . TYR A 1 93 ? -19.915 5.249 -4.384 1.00 97.19 93 TYR A N 1
ATOM 684 C CA . TYR A 1 93 ? -20.295 4.458 -3.219 1.00 97.19 93 TYR A CA 1
ATOM 685 C C . TYR A 1 93 ? -19.488 4.853 -1.976 1.00 97.19 93 TYR A C 1
ATOM 687 O O . TYR A 1 93 ? -20.080 5.075 -0.925 1.00 97.19 93 TYR A O 1
ATOM 695 N N . ILE A 1 94 ? -18.166 5.019 -2.086 1.00 96.12 94 ILE A N 1
ATOM 696 C CA . ILE A 1 94 ? 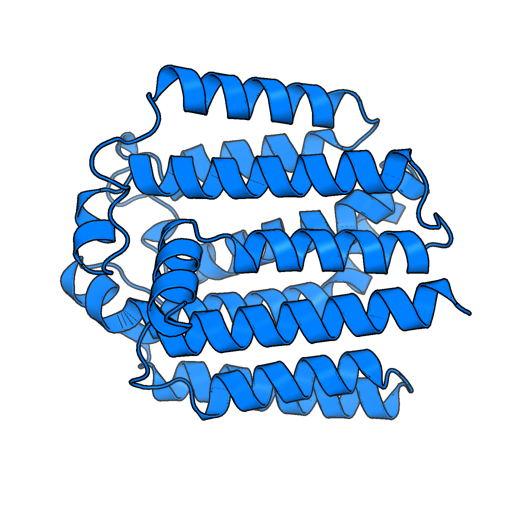-17.325 5.486 -0.970 1.00 96.12 94 ILE A CA 1
ATOM 697 C C . ILE A 1 94 ? -17.731 6.905 -0.536 1.00 96.12 94 ILE A C 1
ATOM 699 O O . ILE A 1 94 ? -17.821 7.172 0.656 1.00 96.12 94 ILE A O 1
ATOM 703 N N . PHE A 1 95 ? -18.062 7.799 -1.473 1.00 95.94 95 PHE A N 1
ATOM 704 C CA . PHE A 1 95 ? -18.558 9.153 -1.183 1.00 95.94 95 PHE A CA 1
ATOM 705 C C . PHE A 1 95 ? -19.891 9.181 -0.435 1.00 95.94 95 PHE A C 1
ATOM 707 O O . PHE A 1 95 ? -20.189 10.178 0.217 1.00 95.94 95 PHE A O 1
ATOM 714 N N . SER A 1 96 ? -20.681 8.106 -0.499 1.00 96.25 96 SER A N 1
ATOM 715 C CA . SER A 1 96 ? -21.916 8.005 0.285 1.00 96.25 96 SER A CA 1
ATOM 716 C C . SER A 1 96 ? -21.667 7.845 1.791 1.00 96.25 96 SER A C 1
ATOM 718 O O . SER A 1 96 ? -22.588 8.052 2.578 1.00 96.25 96 SER A O 1
ATOM 720 N N . PHE A 1 97 ? -20.434 7.523 2.202 1.00 95.44 97 PHE A N 1
ATOM 721 C CA . PHE A 1 97 ? -20.017 7.492 3.602 1.00 95.44 97 PHE A CA 1
ATOM 722 C C . PHE A 1 97 ? -19.415 8.842 4.002 1.00 95.44 97 PHE A C 1
ATOM 724 O O . PHE A 1 97 ? -18.509 9.365 3.344 1.00 95.44 97 PHE A O 1
ATOM 731 N N . GLU A 1 98 ? -19.890 9.399 5.114 1.00 94.12 98 GLU A N 1
ATOM 732 C CA . GLU A 1 98 ? -19.447 10.704 5.597 1.00 94.12 98 GLU A CA 1
ATOM 733 C C . GLU A 1 98 ? -17.921 10.747 5.804 1.00 94.12 98 GLU A C 1
ATOM 735 O O . GLU A 1 98 ? -17.315 9.853 6.395 1.00 94.12 98 GLU A O 1
ATOM 740 N N . GLY A 1 99 ? -17.277 11.788 5.268 1.00 92.44 99 GLY A N 1
ATOM 741 C CA . GLY A 1 99 ? -15.834 12.009 5.399 1.00 92.44 99 GLY A CA 1
ATOM 742 C C . GLY A 1 99 ? -14.930 11.064 4.592 1.00 92.44 99 GLY A C 1
ATOM 743 O O . GLY A 1 99 ? -13.731 11.323 4.502 1.00 92.44 99 GLY A O 1
ATOM 744 N N . GLN A 1 100 ? -15.462 10.015 3.955 1.00 95.00 100 GLN A N 1
ATOM 745 C CA . GLN A 1 100 ? -14.657 9.034 3.209 1.00 95.00 100 GLN A CA 1
ATOM 746 C C . GLN A 1 100 ? -14.212 9.523 1.826 1.00 95.00 100 GLN A C 1
ATOM 748 O O . GLN A 1 100 ? -13.417 8.862 1.157 1.00 95.00 100 GLN A O 1
ATOM 753 N N . TRP A 1 101 ? -14.657 10.711 1.403 1.00 92.19 101 TRP A N 1
ATOM 754 C CA . TRP A 1 101 ? -14.286 11.301 0.117 1.00 92.19 101 TRP A CA 1
ATOM 755 C C . TRP A 1 101 ? -12.783 11.530 -0.056 1.00 92.19 101 TRP A C 1
ATOM 757 O O . TRP A 1 101 ? -12.290 11.564 -1.184 1.00 92.19 101 TRP A O 1
ATOM 767 N N . VAL A 1 102 ? -12.040 11.628 1.049 1.00 87.62 102 VAL A N 1
ATOM 768 C CA . VAL A 1 102 ? -10.586 11.807 1.033 1.00 87.62 102 VAL A CA 1
ATOM 769 C C . VAL A 1 102 ? -9.908 10.675 0.261 1.00 87.62 102 VAL A C 1
ATOM 771 O O . VAL A 1 102 ? -8.991 10.937 -0.514 1.00 87.62 102 VAL A O 1
ATOM 774 N N . PHE A 1 103 ? -10.374 9.431 0.413 1.00 89.31 103 PHE A N 1
ATOM 775 C CA . PHE A 1 103 ? -9.724 8.282 -0.209 1.00 89.31 103 PHE A CA 1
ATOM 776 C C . PHE A 1 103 ? -9.891 8.257 -1.742 1.00 89.31 103 PHE A C 1
ATOM 778 O O . PHE A 1 103 ? -8.866 8.203 -2.428 1.00 89.31 103 PHE A O 1
ATOM 785 N N . PRO A 1 104 ? -11.103 8.398 -2.325 1.00 92.38 104 PRO A N 1
ATOM 786 C CA . PRO A 1 104 ? -11.238 8.464 -3.777 1.00 92.38 104 PRO A CA 1
ATOM 787 C C . PRO A 1 104 ? -10.663 9.736 -4.402 1.00 92.38 104 PRO A C 1
ATOM 789 O O . PRO A 1 104 ? -10.112 9.657 -5.497 1.00 92.38 104 PRO A O 1
ATOM 792 N N . VAL A 1 105 ? -10.731 10.892 -3.723 1.00 91.62 105 VAL A N 1
ATOM 793 C CA . VAL A 1 105 ? -10.089 12.125 -4.216 1.00 91.62 105 VAL A CA 1
ATOM 794 C C . VAL A 1 105 ? -8.577 11.944 -4.281 1.00 91.62 105 VAL A C 1
ATOM 796 O O . VAL A 1 105 ? -7.973 12.229 -5.313 1.00 91.62 105 VAL A O 1
ATOM 799 N N . PHE A 1 106 ? -7.967 11.417 -3.216 1.00 87.81 106 PHE A N 1
ATOM 800 C CA . PHE A 1 106 ? -6.535 11.152 -3.202 1.00 87.81 106 PHE A CA 1
ATOM 801 C C . PHE A 1 106 ? -6.163 10.116 -4.270 1.00 87.81 106 PHE A C 1
ATOM 803 O O . PHE A 1 106 ? -5.314 10.401 -5.103 1.00 87.81 106 PHE A O 1
ATOM 810 N N . GLY A 1 107 ? -6.855 8.975 -4.344 1.00 88.25 107 GLY A N 1
ATOM 811 C CA . GLY A 1 107 ? -6.599 7.953 -5.367 1.00 88.25 107 GLY A CA 1
ATOM 812 C C . GLY A 1 107 ? -6.757 8.456 -6.810 1.00 88.25 107 GLY A C 1
ATOM 813 O O . GLY A 1 107 ? -5.936 8.131 -7.665 1.00 88.25 107 GLY A O 1
ATOM 814 N N . GLY A 1 108 ? -7.761 9.296 -7.080 1.00 88.19 108 GLY A N 1
ATOM 815 C CA . GLY A 1 108 ? -7.972 9.908 -8.394 1.00 88.19 108 GLY A CA 1
ATOM 816 C C . GLY A 1 108 ? -6.873 10.903 -8.773 1.00 88.19 108 GLY A C 1
ATOM 817 O O . GLY A 1 108 ? -6.340 10.838 -9.882 1.00 88.19 108 GLY A O 1
ATOM 818 N N . LEU A 1 109 ? -6.480 11.781 -7.841 1.00 87.31 109 LEU A N 1
ATOM 819 C CA . LEU A 1 109 ? -5.337 12.682 -8.025 1.00 87.31 109 LEU A CA 1
ATOM 820 C C . LEU A 1 109 ? -4.049 11.898 -8.264 1.00 87.31 109 LEU A C 1
ATOM 822 O O . LEU A 1 109 ? -3.250 12.281 -9.117 1.00 87.31 109 LEU A O 1
ATOM 826 N N . LEU A 1 110 ? -3.866 10.786 -7.548 1.00 84.81 110 LEU A N 1
ATOM 827 C CA . LEU A 1 110 ? -2.722 9.917 -7.748 1.00 84.81 110 LEU A CA 1
ATOM 828 C C . LEU A 1 110 ? -2.711 9.347 -9.154 1.00 84.81 110 LEU A C 1
ATOM 830 O O . LEU A 1 110 ? -1.748 9.621 -9.842 1.00 84.81 110 LEU A O 1
ATOM 834 N N . ILE A 1 111 ? -3.756 8.682 -9.651 1.00 83.88 111 ILE A N 1
ATOM 835 C CA . ILE A 1 111 ? -3.762 8.203 -11.051 1.00 83.88 111 ILE A CA 1
ATOM 836 C C . ILE A 1 111 ? -3.456 9.330 -12.043 1.00 83.88 111 ILE A C 1
ATOM 838 O O . ILE A 1 111 ? -2.642 9.154 -12.954 1.00 83.88 111 ILE A O 1
ATOM 842 N N . GLY A 1 112 ? -4.072 10.498 -11.844 1.00 86.06 112 GLY A N 1
ATOM 843 C CA . GLY A 1 112 ? -3.886 11.652 -12.717 1.00 86.06 112 GLY A CA 1
ATOM 844 C C . GLY A 1 112 ? -2.451 12.185 -12.741 1.00 86.06 112 GLY A C 1
ATOM 845 O O . GLY A 1 112 ? -1.974 12.585 -13.795 1.00 86.06 112 GLY A O 1
ATOM 846 N N . LEU A 1 113 ? -1.739 12.178 -11.612 1.00 89.06 113 LEU A N 1
ATOM 847 C CA . LEU A 1 113 ? -0.367 12.700 -11.516 1.00 89.06 113 LEU A CA 1
ATOM 848 C C . LEU A 1 113 ? 0.713 11.615 -11.657 1.00 89.06 113 LEU A C 1
ATOM 850 O O . LEU A 1 113 ? 1.851 11.887 -12.046 1.00 89.06 113 LEU A O 1
ATOM 854 N N . TYR A 1 114 ? 0.368 10.382 -11.314 1.00 85.81 114 TYR A N 1
ATOM 855 C CA . TYR A 1 114 ? 1.260 9.234 -11.229 1.00 85.81 114 TYR A CA 1
ATOM 856 C C . TYR A 1 114 ? 1.331 8.475 -12.551 1.00 85.81 114 TYR A C 1
ATOM 858 O O . TYR A 1 114 ? 2.437 8.205 -13.019 1.00 85.81 114 TYR A O 1
ATOM 866 N N . SER A 1 115 ? 0.186 8.187 -13.176 1.00 85.06 115 SER A N 1
ATOM 867 C CA . SER A 1 115 ? 0.113 7.303 -14.349 1.00 85.06 115 SER A CA 1
ATOM 868 C C . SER A 1 115 ? -0.171 8.039 -15.656 1.00 85.06 115 SER A C 1
ATOM 870 O O . SER A 1 115 ? 0.120 7.490 -16.714 1.00 85.06 115 SER A O 1
ATOM 872 N N . ALA A 1 116 ? -0.713 9.264 -15.625 1.00 87.19 116 ALA A N 1
ATOM 873 C CA . ALA A 1 116 ? -1.189 9.940 -16.834 1.00 87.19 116 ALA A CA 1
ATOM 874 C C . ALA A 1 116 ? -0.090 10.095 -17.912 1.00 87.19 116 ALA A C 1
ATOM 876 O O . ALA A 1 116 ? 0.882 10.832 -17.699 1.00 87.19 116 ALA A O 1
ATOM 877 N N . PRO A 1 117 ? -0.258 9.487 -19.105 1.00 83.38 117 PRO A N 1
ATOM 878 C CA . PRO A 1 117 ? 0.741 9.553 -20.175 1.00 83.38 117 PRO A CA 1
ATOM 879 C C . PRO A 1 117 ? 1.033 10.981 -20.643 1.00 83.38 117 PRO A C 1
ATOM 881 O O . PRO A 1 117 ? 2.172 11.304 -20.972 1.00 83.38 117 PRO A O 1
ATOM 884 N N . ALA A 1 118 ? 0.028 11.864 -20.593 1.00 87.50 118 ALA A N 1
ATOM 885 C CA . ALA A 1 118 ? 0.145 13.271 -20.978 1.00 87.50 118 ALA A CA 1
ATOM 886 C C . ALA A 1 118 ? 1.201 14.052 -20.170 1.00 87.50 118 ALA A C 1
ATOM 888 O O . ALA A 1 118 ? 1.696 15.074 -20.640 1.00 87.50 118 ALA A O 1
ATOM 889 N N . LEU A 1 119 ? 1.577 13.577 -18.977 1.00 87.12 119 LEU A N 1
ATOM 890 C CA . LEU A 1 119 ? 2.617 14.202 -18.156 1.00 87.12 119 LEU A CA 1
ATOM 891 C C . LEU A 1 119 ? 4.041 13.793 -18.570 1.00 87.12 119 LEU A C 1
ATOM 893 O O . LEU A 1 119 ? 5.007 14.424 -18.137 1.00 87.12 119 LEU A O 1
ATOM 897 N N . GLY A 1 120 ? 4.203 12.757 -19.402 1.00 87.31 120 GLY A N 1
ATOM 898 C CA . GLY A 1 120 ? 5.495 12.300 -19.918 1.00 87.31 120 GLY A CA 1
ATOM 899 C C . GLY A 1 120 ? 6.552 12.112 -18.821 1.00 87.31 120 GLY A C 1
ATOM 900 O O . GLY A 1 120 ? 6.410 11.286 -17.918 1.00 87.31 120 GLY A O 1
ATOM 901 N N . LYS A 1 121 ? 7.627 12.910 -18.867 1.00 85.50 121 LYS A N 1
ATOM 902 C CA . LYS A 1 121 ? 8.713 12.862 -17.870 1.00 85.50 121 LYS A CA 1
ATOM 903 C C . LYS A 1 121 ? 8.310 13.352 -16.473 1.00 85.50 121 LYS A C 1
ATOM 905 O O . LYS A 1 121 ? 8.966 12.978 -15.507 1.00 85.50 121 LYS A O 1
ATOM 910 N N . PHE A 1 122 ? 7.248 14.149 -16.358 1.00 87.94 122 PHE A N 1
ATOM 911 C CA . PHE A 1 122 ? 6.790 14.741 -15.097 1.00 87.94 122 PHE A CA 1
ATOM 912 C C . PHE A 1 122 ? 5.871 13.822 -14.281 1.00 87.94 122 PHE A C 1
ATOM 914 O O . PHE A 1 122 ? 5.449 14.205 -13.192 1.00 87.94 122 PHE A O 1
ATOM 921 N N . ARG A 1 123 ? 5.563 12.614 -14.775 1.00 89.75 123 ARG A N 1
ATOM 922 C CA . ARG A 1 123 ? 4.807 11.610 -14.013 1.00 89.75 123 ARG A CA 1
ATOM 923 C C . ARG A 1 123 ? 5.508 11.309 -12.690 1.00 89.75 123 ARG A C 1
ATOM 925 O O . ARG A 1 123 ? 6.711 11.043 -12.673 1.00 89.75 123 ARG A O 1
ATOM 932 N N . LEU A 1 124 ? 4.748 11.259 -11.597 1.00 88.31 124 LEU A N 1
ATOM 933 C CA . LEU A 1 124 ? 5.306 10.993 -10.264 1.00 88.31 124 LEU A CA 1
ATOM 934 C C . LEU A 1 124 ? 5.999 9.628 -10.173 1.00 88.31 124 LEU A C 1
ATOM 936 O O . LEU A 1 124 ? 6.973 9.491 -9.435 1.00 88.31 124 LEU A O 1
ATOM 940 N N . LYS A 1 125 ? 5.564 8.646 -10.972 1.00 85.75 125 LYS A N 1
ATOM 941 C CA . LYS A 1 125 ? 6.180 7.316 -11.007 1.00 85.75 125 LYS A CA 1
ATOM 942 C C . LYS A 1 125 ? 7.618 7.289 -11.534 1.00 85.75 125 LYS A C 1
ATOM 944 O O . LYS A 1 125 ? 8.342 6.343 -11.251 1.00 85.75 125 LYS A O 1
ATOM 949 N N . ASN A 1 126 ? 8.053 8.333 -12.246 1.00 86.56 126 ASN A N 1
ATOM 950 C CA . ASN A 1 126 ? 9.427 8.443 -12.747 1.00 86.56 126 ASN A CA 1
ATOM 951 C C . ASN A 1 126 ? 10.430 8.853 -11.649 1.00 86.56 126 ASN A C 1
ATOM 953 O O . ASN A 1 126 ? 11.637 8.873 -11.895 1.00 86.56 126 ASN A O 1
ATOM 957 N N . TYR A 1 127 ? 9.948 9.218 -10.456 1.00 90.44 127 TYR A N 1
ATOM 958 C CA . TYR A 1 127 ? 10.775 9.665 -9.341 1.00 90.44 127 TYR A CA 1
ATOM 959 C C . TYR A 1 127 ? 10.754 8.626 -8.214 1.00 90.44 127 TYR A C 1
ATOM 961 O O . TYR A 1 127 ? 9.713 8.395 -7.597 1.00 90.44 127 TYR A O 1
ATOM 969 N N . ALA A 1 128 ? 11.925 8.063 -7.901 1.00 92.00 128 ALA A N 1
ATOM 970 C CA . ALA A 1 128 ? 12.096 6.994 -6.915 1.00 92.00 128 ALA A CA 1
ATOM 971 C C . ALA A 1 128 ? 11.399 7.264 -5.572 1.00 92.00 128 ALA A C 1
ATOM 973 O O . ALA A 1 128 ? 10.611 6.456 -5.098 1.00 92.00 128 ALA A O 1
ATOM 974 N N . VAL A 1 129 ? 11.683 8.411 -4.948 1.00 94.19 129 VAL A N 1
ATOM 975 C CA . VAL A 1 129 ? 11.201 8.709 -3.590 1.00 94.19 129 VAL A CA 1
ATOM 976 C C . VAL A 1 129 ? 9.709 9.076 -3.566 1.00 94.19 129 VAL A C 1
ATOM 978 O O . VAL A 1 129 ? 8.973 8.452 -2.799 1.00 94.19 129 VAL A O 1
ATOM 981 N N . PRO A 1 130 ? 9.215 10.027 -4.391 1.00 92.31 130 PRO A N 1
ATOM 982 C CA . PRO A 1 130 ? 7.797 10.382 -4.404 1.00 92.31 130 PRO A CA 1
ATOM 983 C C . PRO A 1 130 ? 6.869 9.189 -4.638 1.00 92.31 130 PRO A C 1
ATOM 985 O O . PRO A 1 130 ? 5.892 9.060 -3.905 1.00 92.31 130 PRO A O 1
ATOM 988 N N . LYS A 1 131 ? 7.195 8.291 -5.584 1.00 89.44 131 LYS A N 1
ATOM 989 C CA . LYS A 1 131 ? 6.428 7.059 -5.850 1.00 89.44 131 LYS A CA 1
ATOM 990 C C . LYS A 1 131 ? 6.195 6.252 -4.572 1.00 89.44 131 LYS A C 1
ATOM 992 O O . LYS A 1 131 ? 5.056 5.932 -4.234 1.00 89.44 131 LYS A O 1
ATOM 997 N N . VAL A 1 132 ? 7.273 5.951 -3.848 1.00 93.31 132 VAL A N 1
ATOM 998 C CA . VAL A 1 132 ? 7.224 5.085 -2.663 1.00 93.31 132 VAL A CA 1
ATOM 999 C C . VAL A 1 132 ? 6.428 5.744 -1.533 1.00 93.31 132 VAL A C 1
ATOM 1001 O O . VAL A 1 132 ? 5.575 5.098 -0.920 1.00 93.31 132 VAL A O 1
ATOM 1004 N N . LEU A 1 133 ? 6.660 7.038 -1.287 1.00 94.56 133 LEU A N 1
ATOM 1005 C CA . LEU A 1 133 ? 5.953 7.804 -0.253 1.00 94.56 133 LEU A CA 1
ATOM 1006 C C . LEU A 1 133 ? 4.450 7.875 -0.525 1.00 94.56 133 LEU A C 1
ATOM 1008 O O . LEU A 1 133 ? 3.644 7.665 0.378 1.00 94.56 133 LEU A O 1
ATOM 1012 N N . ILE A 1 134 ? 4.076 8.140 -1.773 1.00 91.50 134 ILE A N 1
ATOM 1013 C CA . ILE A 1 134 ? 2.687 8.264 -2.207 1.00 91.50 134 ILE A CA 1
ATOM 1014 C C . ILE A 1 134 ? 1.931 6.946 -2.062 1.00 91.50 134 ILE A C 1
ATOM 1016 O O . ILE A 1 134 ? 0.857 6.923 -1.461 1.00 91.50 134 ILE A O 1
ATOM 1020 N N . ASN A 1 135 ? 2.500 5.847 -2.564 1.00 91.62 135 ASN A N 1
ATOM 1021 C CA . ASN A 1 135 ? 1.868 4.530 -2.478 1.00 91.62 135 ASN A CA 1
ATOM 1022 C C . ASN A 1 135 ? 1.671 4.117 -1.014 1.00 91.62 135 ASN A C 1
ATOM 1024 O O . ASN A 1 135 ? 0.620 3.599 -0.634 1.00 91.62 135 ASN A O 1
ATOM 1028 N N . SER A 1 136 ? 2.649 4.441 -0.169 1.00 94.88 136 SER A N 1
ATOM 1029 C CA . SER A 1 136 ? 2.611 4.153 1.264 1.00 94.88 136 SER A CA 1
ATOM 1030 C C . SER A 1 136 ? 1.597 5.027 2.002 1.00 94.88 136 SER A C 1
ATOM 1032 O O . SER A 1 136 ? 0.891 4.544 2.891 1.00 94.88 136 SER A O 1
ATOM 1034 N N . ALA A 1 137 ? 1.461 6.296 1.607 1.00 93.31 137 ALA A N 1
ATOM 1035 C CA . ALA A 1 137 ? 0.442 7.203 2.124 1.00 93.31 137 ALA A CA 1
ATOM 1036 C C . ALA A 1 137 ? -0.968 6.735 1.740 1.00 93.31 137 ALA A C 1
ATOM 1038 O O . ALA A 1 137 ? -1.842 6.696 2.602 1.00 93.31 137 ALA A O 1
ATOM 1039 N N . LEU A 1 138 ? -1.183 6.311 0.489 1.00 92.44 138 LEU A N 1
ATOM 1040 C CA . LEU A 1 138 ? -2.469 5.779 0.029 1.00 92.44 138 LEU A CA 1
ATOM 1041 C C . LEU A 1 138 ? -2.846 4.501 0.789 1.00 92.44 138 LEU A C 1
ATOM 1043 O O . LEU A 1 138 ? -3.973 4.378 1.269 1.00 92.44 138 LEU A O 1
ATOM 1047 N N . PHE A 1 139 ? -1.897 3.577 0.955 1.00 94.19 139 PHE A N 1
ATOM 1048 C CA . PHE A 1 139 ? -2.113 2.351 1.722 1.00 94.19 139 PHE A CA 1
ATOM 1049 C C . PHE A 1 139 ? -2.449 2.653 3.189 1.00 94.19 139 PHE A C 1
ATOM 1051 O O . PHE A 1 139 ? -3.403 2.112 3.744 1.00 94.19 139 PHE A O 1
ATOM 1058 N N . THR A 1 140 ? -1.715 3.576 3.813 1.00 94.94 140 THR A N 1
ATOM 1059 C CA . THR A 1 140 ? -1.974 4.007 5.197 1.00 94.94 140 THR A CA 1
ATOM 1060 C C . THR A 1 140 ? -3.323 4.709 5.324 1.00 94.94 140 THR A C 1
ATOM 1062 O O . THR A 1 140 ? -4.038 4.494 6.301 1.00 94.94 140 THR A O 1
ATOM 1065 N N . ALA A 1 141 ? -3.714 5.511 4.331 1.00 93.38 141 ALA A N 1
ATOM 1066 C CA . ALA A 1 141 ? -5.021 6.147 4.302 1.00 93.38 141 ALA A CA 1
ATOM 1067 C C . ALA A 1 141 ? -6.147 5.102 4.255 1.00 93.38 141 ALA A C 1
ATOM 1069 O O . ALA A 1 141 ? -7.113 5.217 5.009 1.00 93.38 141 ALA A O 1
ATOM 1070 N N . ALA A 1 142 ? -5.995 4.048 3.448 1.00 93.81 142 ALA A N 1
ATOM 1071 C CA . ALA A 1 142 ? -6.947 2.940 3.403 1.00 93.81 142 ALA A CA 1
ATOM 1072 C C . ALA A 1 142 ? -7.011 2.173 4.733 1.00 93.81 142 ALA A C 1
ATOM 1074 O O . ALA A 1 142 ? -8.097 1.876 5.216 1.00 93.81 142 ALA A O 1
ATOM 1075 N N . VAL A 1 143 ? -5.862 1.857 5.337 1.00 95.44 143 VAL A N 1
ATOM 1076 C CA . VAL A 1 143 ? -5.783 0.976 6.516 1.00 95.44 143 VAL A CA 1
ATOM 1077 C C . VAL A 1 143 ? -6.080 1.692 7.831 1.00 95.44 143 VAL A C 1
ATOM 1079 O O . VAL A 1 143 ? -6.633 1.079 8.736 1.00 95.44 143 VAL A O 1
ATOM 1082 N N . VAL A 1 144 ? -5.702 2.964 7.970 1.00 95.44 144 VAL A N 1
ATOM 1083 C CA . VAL A 1 144 ? -5.749 3.693 9.250 1.00 95.44 144 VAL A CA 1
ATOM 1084 C C . VAL A 1 144 ? -6.724 4.856 9.198 1.00 95.44 144 VAL A C 1
ATOM 1086 O O . VAL A 1 144 ? -7.605 4.954 10.050 1.00 95.44 144 VAL A O 1
ATOM 1089 N N . LEU A 1 145 ? -6.593 5.734 8.200 1.00 95.19 145 LEU A N 1
ATOM 1090 C CA . LEU A 1 145 ? -7.408 6.946 8.154 1.00 95.19 145 LEU A CA 1
ATOM 1091 C C . LEU A 1 145 ? -8.881 6.630 7.883 1.00 95.19 145 LEU A C 1
ATOM 1093 O O . LEU A 1 145 ? -9.745 7.125 8.598 1.00 95.19 145 LEU A O 1
ATOM 1097 N N . SER A 1 146 ? -9.170 5.791 6.889 1.00 95.56 146 SER A N 1
ATOM 1098 C CA . SER A 1 146 ? -10.538 5.417 6.526 1.00 95.56 146 SER A CA 1
ATOM 1099 C C . SER A 1 146 ? -11.331 4.828 7.707 1.00 95.56 146 SER A C 1
ATOM 1101 O O . SER A 1 146 ? -12.400 5.371 8.006 1.00 95.56 146 SER A O 1
ATOM 1103 N N . PRO A 1 147 ? -10.836 3.821 8.461 1.00 95.62 147 PRO A N 1
ATOM 1104 C CA . PRO A 1 147 ? -11.572 3.310 9.618 1.00 95.62 147 PRO A CA 1
ATOM 1105 C C . PRO A 1 147 ? -11.633 4.306 10.786 1.00 95.62 147 PRO A C 1
ATOM 1107 O O . PRO A 1 147 ? -12.628 4.327 11.509 1.00 95.62 147 PRO A O 1
ATOM 1110 N N . ALA A 1 148 ? -10.629 5.174 10.963 1.00 95.75 148 ALA A N 1
ATOM 1111 C CA . ALA A 1 148 ? -10.683 6.236 11.969 1.00 95.75 148 ALA A CA 1
ATOM 1112 C C . ALA A 1 148 ? -11.770 7.277 11.650 1.00 95.75 148 ALA A C 1
ATOM 1114 O O . ALA A 1 148 ? -12.559 7.626 12.527 1.00 95.75 148 ALA A O 1
ATOM 1115 N N . VAL A 1 149 ? -11.858 7.725 10.394 1.00 95.75 149 VAL A N 1
ATOM 1116 C CA . VAL A 1 149 ? -12.906 8.647 9.927 1.00 95.75 149 VAL A CA 1
ATOM 1117 C C . VAL A 1 149 ? -14.279 7.990 10.004 1.00 95.75 149 VAL A C 1
ATOM 1119 O O . VAL A 1 149 ? -15.225 8.634 10.439 1.00 95.75 149 VAL A O 1
ATOM 1122 N N . GLN A 1 150 ? -14.392 6.703 9.666 1.00 95.12 150 GLN A N 1
ATOM 1123 C CA . GLN A 1 150 ? -15.648 5.967 9.821 1.00 95.12 150 GLN A CA 1
ATOM 1124 C C . GLN A 1 150 ? -16.114 5.972 11.281 1.00 95.12 150 GLN A C 1
ATOM 1126 O O . GLN A 1 150 ? -17.294 6.161 11.558 1.00 95.12 150 GLN A O 1
ATOM 1131 N N . ARG A 1 151 ? -15.195 5.753 12.227 1.00 95.25 151 ARG A N 1
ATOM 1132 C CA . ARG A 1 151 ? -15.546 5.606 13.642 1.00 95.25 151 ARG A CA 1
ATOM 1133 C C . ARG A 1 151 ? -15.797 6.932 14.360 1.00 95.25 151 ARG A C 1
ATOM 1135 O O . ARG A 1 151 ? -16.642 6.974 15.260 1.00 95.25 151 ARG A O 1
ATOM 1142 N N . TYR A 1 152 ? -15.019 7.960 14.033 1.00 95.12 152 TYR A N 1
ATOM 1143 C CA . TYR A 1 152 ? -14.949 9.213 14.793 1.00 95.12 152 TYR A CA 1
ATOM 1144 C C . TYR A 1 152 ? -15.369 10.452 13.992 1.00 95.12 152 TYR A C 1
ATOM 1146 O O . TYR A 1 152 ? -15.363 11.553 14.540 1.00 95.12 152 TYR A O 1
ATOM 1154 N N . GLY A 1 153 ? -15.725 10.290 12.716 1.00 94.94 153 GLY A N 1
ATOM 1155 C CA . GLY A 1 153 ? -15.985 11.397 11.803 1.00 94.94 153 GLY A CA 1
ATOM 1156 C C . GLY A 1 153 ? -14.705 12.096 11.336 1.00 94.94 153 GLY A C 1
ATOM 1157 O O . GLY A 1 153 ? -13.599 11.864 11.835 1.00 94.94 153 GLY A O 1
ATOM 1158 N N . LEU A 1 154 ? -14.849 12.974 10.343 1.00 94.88 154 LEU A N 1
ATOM 1159 C CA . LEU A 1 154 ? -13.733 13.754 9.814 1.00 94.88 154 LEU A CA 1
ATOM 1160 C C . LEU A 1 154 ? -13.509 15.007 10.671 1.00 94.88 154 LEU A C 1
ATOM 1162 O O . LEU A 1 154 ? -14.330 15.918 10.692 1.00 94.88 154 LEU A O 1
ATOM 1166 N N . SER A 1 155 ? -12.365 15.080 11.349 1.00 95.06 155 SER A N 1
ATOM 1167 C CA . SER A 1 155 ? -11.923 16.280 12.067 1.00 95.06 155 SER A CA 1
ATOM 1168 C C . SER A 1 155 ? -10.401 16.406 12.042 1.00 95.06 155 SER A C 1
ATOM 1170 O O . SER A 1 155 ? -9.692 15.416 11.855 1.00 95.06 155 SER A O 1
ATOM 1172 N N . ALA A 1 156 ? -9.875 17.611 12.281 1.00 93.88 156 ALA A N 1
ATOM 1173 C CA . ALA A 1 156 ? -8.429 17.837 12.365 1.00 93.88 156 ALA A CA 1
ATOM 1174 C C . ALA A 1 156 ? -7.762 16.981 13.461 1.00 93.88 156 ALA A C 1
ATOM 1176 O O . ALA A 1 156 ? -6.661 16.472 13.261 1.00 93.88 156 ALA A O 1
ATOM 1177 N N . ALA A 1 157 ? -8.446 16.766 14.591 1.00 94.94 157 ALA A N 1
ATOM 1178 C CA . ALA A 1 157 ? -7.953 15.922 15.677 1.00 94.94 157 ALA A CA 1
ATOM 1179 C C . ALA A 1 157 ? -7.874 14.441 15.274 1.00 94.94 157 ALA A C 1
ATOM 1181 O O . ALA A 1 157 ? -6.880 13.775 15.563 1.00 94.94 157 ALA A O 1
ATOM 1182 N N . VAL A 1 158 ? -8.892 13.931 14.570 1.00 93.56 158 VAL A N 1
ATOM 1183 C CA . VAL A 1 158 ? -8.885 12.558 14.039 1.00 93.56 158 VAL A CA 1
ATOM 1184 C C . VAL A 1 158 ? -7.786 12.395 12.992 1.00 93.56 158 VAL A C 1
ATOM 1186 O O . VAL A 1 158 ? -7.044 11.421 13.056 1.00 93.56 158 VAL A O 1
ATOM 1189 N N . LEU A 1 159 ? -7.622 13.366 12.087 1.00 92.38 159 LEU A N 1
ATOM 1190 C CA . LEU A 1 159 ? -6.551 13.363 11.086 1.00 92.38 159 LEU A CA 1
ATOM 1191 C C . LEU A 1 159 ? -5.163 13.338 11.740 1.00 92.38 159 LEU A C 1
ATOM 1193 O O . LEU A 1 159 ? -4.329 12.517 11.365 1.00 92.38 159 LEU A O 1
ATOM 1197 N N . GLY A 1 160 ? -4.930 14.190 12.743 1.00 92.06 160 GLY A N 1
ATOM 1198 C CA . GLY A 1 160 ? -3.666 14.240 13.479 1.00 92.06 160 GLY A CA 1
ATOM 1199 C C . GLY A 1 160 ? -3.362 12.937 14.220 1.00 92.06 160 GLY A C 1
ATOM 1200 O O . GLY A 1 160 ? -2.275 12.380 14.067 1.00 92.06 160 GLY A O 1
ATOM 1201 N N . SER A 1 161 ? -4.335 12.400 14.960 1.00 91.06 161 SER A N 1
ATOM 1202 C CA . SER A 1 161 ? -4.183 11.122 15.668 1.00 91.06 161 SER A CA 1
ATOM 1203 C C . SER A 1 161 ? -3.956 9.959 14.704 1.00 91.06 161 SER A C 1
ATOM 1205 O O . SER A 1 161 ? -3.043 9.164 14.911 1.00 91.06 161 SER A O 1
ATOM 1207 N N . ALA A 1 162 ? -4.729 9.878 13.616 1.00 91.75 162 ALA A N 1
ATOM 1208 C CA . ALA A 1 162 ? -4.569 8.842 12.599 1.00 91.75 162 ALA A CA 1
ATOM 1209 C C . ALA A 1 162 ? -3.209 8.934 11.896 1.00 91.75 162 ALA A C 1
ATOM 1211 O O . ALA A 1 162 ? -2.607 7.900 11.622 1.00 91.75 162 ALA A O 1
ATOM 1212 N N . ALA A 1 163 ? -2.692 10.142 11.646 1.00 90.19 163 ALA A N 1
ATOM 1213 C CA . ALA A 1 163 ? -1.363 10.330 11.070 1.00 90.19 163 ALA A CA 1
ATOM 1214 C C . ALA A 1 163 ? -0.261 9.813 12.008 1.00 90.19 163 ALA A C 1
ATOM 1216 O O . ALA A 1 163 ? 0.600 9.052 11.573 1.00 90.19 163 ALA A O 1
ATOM 1217 N N . VAL A 1 164 ? -0.318 10.161 13.300 1.00 89.94 164 VAL A N 1
ATOM 1218 C CA . VAL A 1 164 ? 0.668 9.713 14.300 1.00 89.94 164 VAL A CA 1
ATOM 1219 C C . VAL A 1 164 ? 0.583 8.203 14.525 1.00 89.94 164 VAL A C 1
ATOM 1221 O O . VAL A 1 164 ? 1.592 7.506 14.429 1.00 89.94 164 VAL A O 1
ATOM 1224 N N . SER A 1 165 ? -0.615 7.668 14.773 1.00 85.50 165 SER A N 1
ATOM 1225 C CA . SER A 1 165 ? -0.822 6.224 14.953 1.00 85.50 165 SER A CA 1
ATOM 1226 C C . SER A 1 165 ? -0.536 5.430 13.677 1.00 85.50 165 SER A C 1
ATOM 1228 O O . SER A 1 165 ? -0.131 4.270 13.740 1.00 85.50 165 SER A O 1
ATOM 1230 N N . GLY A 1 166 ? -0.709 6.058 12.515 1.00 91.25 166 GLY A N 1
ATOM 1231 C CA . GLY A 1 166 ? -0.453 5.474 11.209 1.00 91.25 166 GLY A CA 1
ATOM 1232 C C . GLY A 1 166 ? 1.022 5.363 10.846 1.00 91.25 166 GLY A C 1
ATOM 1233 O O . GLY A 1 166 ? 1.323 4.613 9.927 1.00 91.25 166 GLY A O 1
ATOM 1234 N N . LEU A 1 167 ? 1.951 6.015 11.561 1.00 91.00 167 LEU A N 1
ATOM 1235 C CA . LEU A 1 167 ? 3.386 5.986 11.231 1.00 91.00 167 LEU A CA 1
ATOM 1236 C C . LEU A 1 167 ? 3.966 4.567 11.162 1.00 91.00 167 LEU A C 1
ATOM 1238 O O . LEU A 1 167 ? 4.807 4.288 10.310 1.00 91.00 167 LEU A O 1
ATOM 1242 N N . VAL A 1 168 ? 3.496 3.653 12.016 1.00 87.94 168 VAL A N 1
ATOM 1243 C CA . VAL A 1 168 ? 3.937 2.247 11.995 1.00 87.94 168 VAL A CA 1
ATOM 1244 C C . VAL A 1 168 ? 3.450 1.540 10.728 1.00 87.94 168 VAL A C 1
ATOM 1246 O O . VAL A 1 168 ? 4.229 0.864 10.058 1.00 87.94 168 VAL A O 1
ATOM 1249 N N . ILE A 1 169 ? 2.177 1.728 10.366 1.00 91.50 169 ILE A N 1
ATOM 1250 C CA . ILE A 1 169 ? 1.601 1.169 9.134 1.00 91.50 169 ILE A CA 1
ATOM 1251 C C . ILE A 1 169 ? 2.244 1.806 7.902 1.00 91.50 169 ILE A C 1
ATOM 1253 O O . ILE A 1 169 ? 2.540 1.102 6.943 1.00 91.50 169 ILE A O 1
ATOM 1257 N N . PHE A 1 170 ? 2.535 3.103 7.953 1.00 94.69 170 PHE A N 1
ATOM 1258 C CA . PHE A 1 170 ? 3.238 3.822 6.903 1.00 94.69 170 PHE A CA 1
ATOM 1259 C C . PHE A 1 170 ? 4.648 3.275 6.695 1.00 94.69 170 PHE A C 1
ATOM 1261 O O . PHE A 1 170 ? 5.020 2.996 5.562 1.00 94.69 170 PHE A O 1
ATOM 1268 N N . ALA A 1 171 ? 5.415 3.050 7.765 1.00 93.12 171 ALA A N 1
ATOM 1269 C CA . ALA A 1 171 ? 6.745 2.452 7.673 1.00 93.12 171 ALA A CA 1
ATOM 1270 C C . ALA A 1 171 ? 6.701 1.023 7.102 1.00 93.12 171 ALA A C 1
ATOM 1272 O O . ALA A 1 171 ? 7.536 0.662 6.272 1.00 93.12 171 ALA A O 1
ATOM 1273 N N . ALA A 1 172 ? 5.703 0.221 7.490 1.00 92.38 172 ALA A N 1
ATOM 1274 C CA . ALA A 1 172 ? 5.497 -1.110 6.921 1.00 92.38 172 ALA A CA 1
ATOM 1275 C C . ALA A 1 172 ? 5.124 -1.046 5.428 1.00 92.38 172 ALA A C 1
ATOM 1277 O O . ALA A 1 172 ? 5.692 -1.781 4.621 1.00 92.38 172 ALA A O 1
ATOM 1278 N N . ALA A 1 173 ? 4.219 -0.141 5.047 1.00 95.25 173 ALA A N 1
ATOM 1279 C CA . ALA A 1 173 ? 3.831 0.091 3.658 1.00 95.25 173 ALA A CA 1
ATOM 1280 C C . ALA A 1 173 ? 5.008 0.599 2.812 1.00 95.25 173 ALA A C 1
ATOM 1282 O O . ALA A 1 173 ? 5.176 0.158 1.676 1.00 95.25 173 ALA A O 1
ATOM 1283 N N . LEU A 1 174 ? 5.865 1.448 3.387 1.00 96.69 174 LEU A N 1
ATOM 1284 C CA . LEU A 1 174 ? 7.107 1.913 2.774 1.00 96.69 174 LEU A CA 1
ATOM 1285 C C . LEU A 1 174 ? 8.033 0.738 2.473 1.00 96.69 174 LEU A C 1
ATOM 1287 O O . LEU A 1 174 ? 8.475 0.583 1.337 1.00 96.69 174 LEU A O 1
ATOM 1291 N N . GLY A 1 175 ? 8.267 -0.125 3.465 1.00 97.00 175 GLY A N 1
ATOM 1292 C CA . GLY A 1 175 ? 9.069 -1.332 3.294 1.00 97.00 175 GLY A CA 1
ATOM 1293 C C . GLY A 1 175 ? 8.515 -2.244 2.203 1.00 97.00 175 GLY A C 1
ATOM 1294 O O . GLY A 1 175 ? 9.246 -2.620 1.293 1.00 97.00 175 GLY A O 1
ATOM 1295 N N . LEU A 1 176 ? 7.212 -2.539 2.237 1.00 96.88 176 LEU A N 1
ATOM 1296 C CA . LEU A 1 176 ? 6.562 -3.370 1.220 1.00 96.88 176 LEU A CA 1
ATOM 1297 C C . LEU A 1 176 ? 6.636 -2.750 -0.178 1.00 96.88 176 LEU A C 1
ATOM 1299 O O . LEU A 1 176 ? 6.903 -3.465 -1.137 1.00 96.88 176 LEU A O 1
ATOM 1303 N N . THR A 1 177 ? 6.457 -1.435 -0.301 1.00 96.19 177 THR A N 1
ATOM 1304 C CA . THR A 1 177 ? 6.557 -0.741 -1.591 1.00 96.19 177 THR A CA 1
ATOM 1305 C C . THR A 1 177 ? 7.976 -0.827 -2.154 1.00 96.19 177 THR A C 1
ATOM 1307 O O . THR A 1 177 ? 8.142 -1.128 -3.331 1.00 96.19 177 THR A O 1
ATOM 1310 N N . ILE A 1 178 ? 9.002 -0.652 -1.312 1.00 97.62 178 ILE A N 1
ATOM 1311 C CA . ILE A 1 178 ? 10.405 -0.834 -1.713 1.00 97.62 178 ILE A CA 1
ATOM 1312 C C . ILE A 1 178 ? 10.666 -2.281 -2.144 1.00 97.62 178 ILE A C 1
ATOM 1314 O O . ILE A 1 178 ? 11.354 -2.498 -3.134 1.00 97.62 178 ILE A O 1
ATOM 1318 N N . LEU A 1 179 ? 10.118 -3.277 -1.441 1.00 97.50 179 LEU A N 1
ATOM 1319 C CA . LEU A 1 179 ? 10.269 -4.679 -1.841 1.00 97.50 179 LEU A CA 1
ATOM 1320 C C . LEU A 1 179 ? 9.609 -4.958 -3.194 1.00 97.50 179 LEU A C 1
ATOM 1322 O O . LEU A 1 179 ? 10.185 -5.662 -4.015 1.00 97.50 179 LEU A O 1
ATOM 1326 N N . LEU A 1 180 ? 8.443 -4.378 -3.471 1.00 95.12 180 LEU A N 1
ATOM 1327 C CA . LEU A 1 180 ? 7.833 -4.491 -4.796 1.00 95.12 180 LEU A CA 1
ATOM 1328 C C . LEU A 1 180 ? 8.682 -3.825 -5.883 1.00 95.12 180 LEU A C 1
ATOM 1330 O O . LEU A 1 180 ? 8.814 -4.394 -6.959 1.00 95.12 180 LEU A O 1
ATOM 1334 N N . ASP A 1 181 ? 9.340 -2.705 -5.587 1.00 95.44 181 ASP A N 1
ATOM 1335 C CA . ASP A 1 181 ? 10.325 -2.134 -6.510 1.00 95.44 181 ASP A CA 1
ATOM 1336 C C . ASP A 1 181 ? 11.565 -3.043 -6.665 1.00 95.44 181 ASP A C 1
ATOM 1338 O O . ASP A 1 181 ? 12.179 -3.052 -7.725 1.00 95.44 181 ASP A O 1
ATOM 1342 N N . VAL A 1 182 ? 11.960 -3.819 -5.640 1.00 97.06 182 VAL A N 1
ATOM 1343 C CA . VAL A 1 182 ? 13.071 -4.794 -5.750 1.00 97.06 182 VAL A CA 1
ATOM 1344 C C . VAL A 1 182 ? 12.684 -5.922 -6.705 1.00 97.06 182 VAL A C 1
ATOM 1346 O O . VAL A 1 182 ? 13.499 -6.322 -7.528 1.00 97.06 182 VAL A O 1
ATOM 1349 N N . ARG A 1 183 ? 11.437 -6.404 -6.632 1.00 94.69 183 ARG A N 1
ATOM 1350 C CA . ARG A 1 183 ? 10.889 -7.408 -7.560 1.00 94.69 183 ARG A CA 1
ATOM 1351 C C . ARG A 1 183 ? 10.972 -6.952 -9.015 1.00 94.69 183 ARG A C 1
ATOM 1353 O O . ARG A 1 183 ? 11.289 -7.761 -9.880 1.00 94.69 183 ARG A O 1
ATOM 1360 N N . ASP A 1 184 ? 10.633 -5.689 -9.262 1.00 93.25 184 ASP A N 1
ATOM 1361 C CA . ASP A 1 184 ? 10.479 -5.125 -10.606 1.00 93.25 184 ASP A CA 1
ATOM 1362 C C . ASP A 1 184 ? 11.756 -4.404 -11.094 1.00 93.25 184 ASP A C 1
ATOM 1364 O O . ASP A 1 184 ? 11.775 -3.843 -12.185 1.00 93.25 184 ASP A O 1
ATOM 1368 N N . ALA A 1 185 ? 12.856 -4.439 -10.329 1.00 95.00 185 ALA A N 1
ATOM 1369 C CA . ALA A 1 185 ? 14.054 -3.635 -10.587 1.00 95.00 185 ALA A CA 1
ATOM 1370 C C . ALA A 1 185 ? 14.668 -3.865 -11.979 1.00 95.00 185 ALA A C 1
ATOM 1372 O O . ALA A 1 185 ? 15.081 -2.912 -12.641 1.00 95.00 185 ALA A O 1
ATOM 1373 N N . ALA A 1 186 ? 14.721 -5.118 -12.439 1.00 93.69 186 ALA A N 1
ATOM 1374 C CA . ALA A 1 186 ? 15.269 -5.452 -13.753 1.00 93.69 186 ALA A CA 1
ATOM 1375 C C . ALA A 1 186 ? 14.407 -4.897 -14.901 1.00 93.69 186 ALA A C 1
ATOM 1377 O O . ALA A 1 186 ? 14.948 -4.328 -15.852 1.00 93.69 186 ALA A O 1
ATOM 1378 N N . GLY A 1 187 ? 13.079 -5.028 -14.803 1.00 91.38 187 GLY A N 1
ATOM 1379 C CA . GLY A 1 187 ? 12.157 -4.502 -15.808 1.00 91.38 187 GLY A CA 1
ATOM 1380 C C . GLY A 1 187 ? 12.083 -2.977 -15.779 1.00 91.38 187 GLY A C 1
ATOM 1381 O O . GLY A 1 187 ? 12.133 -2.343 -16.830 1.00 91.38 187 GLY A O 1
ATOM 1382 N N . ASP A 1 188 ? 12.095 -2.374 -14.588 1.00 92.31 188 ASP A N 1
ATOM 1383 C CA . ASP A 1 188 ? 12.167 -0.922 -14.406 1.00 92.31 188 ASP A CA 1
ATOM 1384 C C . ASP A 1 188 ? 13.447 -0.341 -15.023 1.00 92.31 188 ASP A C 1
ATOM 1386 O O . ASP A 1 188 ? 13.391 0.667 -15.729 1.00 92.31 188 ASP A O 1
ATOM 1390 N N . ALA A 1 189 ? 14.599 -0.993 -14.821 1.00 92.94 189 ALA A N 1
ATOM 1391 C CA . ALA A 1 189 ? 15.859 -0.586 -15.438 1.00 92.94 189 ALA A CA 1
ATOM 1392 C C . ALA A 1 189 ? 15.797 -0.663 -16.973 1.00 92.94 189 ALA A C 1
ATOM 1394 O O . ALA A 1 189 ? 16.236 0.272 -17.647 1.00 92.94 189 ALA A O 1
ATOM 1395 N N . ALA A 1 190 ? 15.217 -1.735 -17.526 1.00 91.75 190 ALA A N 1
ATOM 1396 C CA . ALA A 1 190 ? 15.029 -1.895 -18.969 1.00 91.75 190 ALA A CA 1
ATOM 1397 C C . ALA A 1 190 ? 14.069 -0.844 -19.560 1.00 91.75 190 ALA A C 1
ATOM 1399 O O . ALA A 1 190 ? 14.300 -0.349 -20.662 1.00 91.75 190 ALA A O 1
ATOM 1400 N N . ALA A 1 191 ? 13.046 -0.446 -18.800 1.00 86.81 191 ALA A N 1
ATOM 1401 C CA . ALA A 1 191 ? 12.085 0.594 -19.163 1.00 86.81 191 ALA A CA 1
ATOM 1402 C C . ALA A 1 191 ? 12.592 2.033 -18.911 1.00 86.81 191 ALA A C 1
ATOM 1404 O O . ALA A 1 191 ? 11.886 3.002 -19.199 1.00 86.81 191 ALA A O 1
ATOM 1405 N N . GLY A 1 192 ? 13.797 2.207 -18.354 1.00 88.69 192 GLY A N 1
ATOM 1406 C CA . GLY A 1 192 ? 14.356 3.521 -18.013 1.00 88.69 192 GLY A CA 1
ATOM 1407 C C . GLY A 1 192 ? 13.699 4.201 -16.801 1.00 88.69 192 GLY A C 1
ATOM 1408 O O . GLY A 1 192 ? 13.837 5.414 -16.618 1.00 88.69 192 GLY A O 1
ATOM 1409 N N . ILE A 1 193 ? 12.990 3.443 -15.963 1.00 89.06 193 ILE A N 1
ATOM 1410 C CA . ILE A 1 193 ? 12.336 3.920 -14.744 1.00 89.06 193 ILE A CA 1
ATOM 1411 C C . ILE A 1 193 ? 13.350 3.928 -13.600 1.00 89.06 193 ILE A C 1
ATOM 1413 O O . ILE A 1 193 ? 14.052 2.956 -13.330 1.00 89.06 193 ILE A O 1
ATOM 1417 N N . ARG A 1 194 ? 13.427 5.050 -12.883 1.00 91.88 194 ARG A N 1
ATOM 1418 C CA . ARG A 1 194 ? 14.382 5.240 -11.786 1.00 91.88 194 ARG A CA 1
ATOM 1419 C C . ARG A 1 194 ? 13.712 4.980 -10.440 1.00 91.88 194 ARG A C 1
ATOM 1421 O O . ARG A 1 194 ? 13.301 5.929 -9.775 1.00 91.88 194 ARG A O 1
ATOM 1428 N N . THR A 1 195 ? 13.611 3.717 -10.032 1.00 94.62 195 THR A N 1
ATOM 1429 C CA . THR A 1 195 ? 13.189 3.327 -8.671 1.00 94.62 195 THR A CA 1
ATOM 1430 C C . THR A 1 195 ? 14.370 3.263 -7.701 1.00 94.62 195 THR A C 1
ATOM 1432 O O . THR A 1 195 ? 15.531 3.329 -8.110 1.00 94.62 195 THR A O 1
ATOM 1435 N N . LEU A 1 196 ? 14.099 3.178 -6.391 1.00 96.50 196 LEU A N 1
ATOM 1436 C CA . LEU A 1 196 ? 15.171 3.092 -5.388 1.00 96.50 196 LEU A CA 1
ATOM 1437 C C . LEU A 1 196 ? 16.109 1.896 -5.640 1.00 96.50 196 LEU A C 1
ATOM 1439 O O . LEU A 1 196 ? 17.318 2.122 -5.639 1.00 96.50 196 LEU A O 1
ATOM 1443 N N . PRO A 1 197 ? 15.614 0.678 -5.937 1.00 97.12 197 PRO A N 1
ATOM 1444 C CA . PRO A 1 197 ? 16.472 -0.472 -6.226 1.00 97.12 197 PRO A CA 1
ATOM 1445 C C . PRO A 1 197 ? 17.275 -0.330 -7.519 1.00 97.12 197 PRO A C 1
ATOM 1447 O O . PRO A 1 197 ? 18.396 -0.820 -7.584 1.00 97.12 197 PRO A O 1
ATOM 1450 N N . VAL A 1 198 ? 16.766 0.396 -8.519 1.00 96.75 198 VAL A N 1
ATOM 1451 C CA . VAL A 1 198 ? 17.523 0.709 -9.744 1.00 96.75 198 VAL A CA 1
ATOM 1452 C C . VAL A 1 198 ? 18.663 1.695 -9.459 1.00 96.75 198 VAL A C 1
ATOM 1454 O O . VAL A 1 198 ? 19.748 1.567 -10.019 1.00 96.75 198 VAL A O 1
ATOM 1457 N N . ILE A 1 199 ? 18.443 2.682 -8.583 1.00 97.12 199 ILE A N 1
ATOM 1458 C CA . ILE A 1 199 ? 19.448 3.711 -8.260 1.00 97.12 199 ILE A CA 1
ATOM 1459 C C . ILE A 1 199 ? 20.492 3.200 -7.256 1.00 97.12 199 ILE A C 1
ATOM 1461 O O . ILE A 1 199 ? 21.678 3.479 -7.412 1.00 97.12 199 ILE A O 1
ATOM 1465 N N . LEU A 1 200 ? 20.050 2.522 -6.195 1.00 97.62 200 LEU A N 1
ATOM 1466 C CA . LEU A 1 200 ? 20.874 2.139 -5.041 1.00 97.62 200 LEU A CA 1
ATOM 1467 C C . LEU A 1 200 ? 21.284 0.659 -5.055 1.00 97.62 200 LEU A C 1
ATOM 1469 O O . LEU A 1 200 ? 22.172 0.272 -4.299 1.00 97.62 200 LEU A O 1
ATOM 1473 N N . GLY A 1 201 ? 20.646 -0.159 -5.892 1.00 97.56 201 GLY A N 1
ATOM 1474 C CA . GLY A 1 201 ? 20.781 -1.612 -5.912 1.00 97.56 201 GLY A CA 1
ATOM 1475 C C . GLY A 1 201 ? 19.705 -2.326 -5.085 1.00 97.56 201 GLY A C 1
ATOM 1476 O O . GLY A 1 201 ? 19.264 -1.848 -4.037 1.00 97.56 201 GLY A O 1
ATOM 1477 N N . GLU A 1 202 ? 19.321 -3.523 -5.533 1.00 98.00 202 GLU A N 1
ATOM 1478 C CA . GLU A 1 202 ? 18.346 -4.386 -4.850 1.00 98.00 202 GLU A CA 1
ATOM 1479 C C . GLU A 1 202 ? 18.766 -4.731 -3.416 1.00 98.00 202 GLU A C 1
ATOM 1481 O O . GLU A 1 202 ? 17.968 -4.618 -2.484 1.00 98.00 202 GLU A O 1
ATOM 1486 N N . LEU A 1 203 ? 20.029 -5.133 -3.231 1.00 98.12 203 LEU A N 1
ATOM 1487 C CA . LEU A 1 203 ? 20.537 -5.611 -1.946 1.00 98.12 203 LEU A CA 1
ATOM 1488 C C . LEU A 1 203 ? 20.538 -4.514 -0.863 1.00 98.12 203 LEU A C 1
ATOM 1490 O O . LEU A 1 203 ? 19.988 -4.778 0.206 1.00 98.12 203 LEU A O 1
ATOM 1494 N N . PRO A 1 204 ? 21.074 -3.294 -1.087 1.00 98.19 204 PRO A N 1
ATOM 1495 C CA . PRO A 1 204 ? 20.991 -2.221 -0.093 1.00 98.19 204 PRO A CA 1
ATOM 1496 C C . PRO A 1 204 ? 19.554 -1.844 0.277 1.00 98.19 204 PRO A C 1
ATOM 1498 O O . PRO A 1 204 ? 19.260 -1.653 1.457 1.00 98.19 204 PRO A O 1
ATOM 1501 N N . CYS A 1 205 ? 18.642 -1.784 -0.700 1.00 98.19 205 CYS A N 1
ATOM 1502 C CA . CYS A 1 205 ? 17.229 -1.505 -0.444 1.00 98.19 205 CYS A CA 1
ATOM 1503 C C . CYS A 1 205 ? 16.574 -2.601 0.406 1.00 98.19 205 CYS A C 1
ATOM 1505 O O . CYS A 1 205 ? 15.958 -2.301 1.429 1.00 98.19 205 CYS A O 1
ATOM 1507 N N . ALA A 1 206 ? 16.752 -3.869 0.034 1.00 98.12 206 ALA A N 1
ATOM 1508 C CA . ALA A 1 206 ? 16.226 -5.003 0.785 1.00 98.12 206 ALA A CA 1
ATOM 1509 C C . ALA A 1 206 ? 16.817 -5.081 2.205 1.00 98.12 206 ALA A C 1
ATOM 1511 O O . ALA A 1 206 ? 16.084 -5.290 3.172 1.00 98.12 206 ALA A O 1
ATOM 1512 N N . ALA A 1 207 ? 18.122 -4.838 2.360 1.00 98.19 207 ALA A N 1
ATOM 1513 C CA . ALA A 1 207 ? 18.787 -4.805 3.659 1.00 98.19 207 ALA A CA 1
ATOM 1514 C C . ALA A 1 207 ? 18.257 -3.672 4.550 1.00 98.19 207 ALA A C 1
ATOM 1516 O O . ALA A 1 207 ? 17.995 -3.895 5.732 1.00 98.19 207 ALA A O 1
ATOM 1517 N N . ALA A 1 208 ? 18.037 -2.476 3.993 1.00 98.06 208 ALA A N 1
ATOM 1518 C CA . ALA A 1 208 ? 17.451 -1.358 4.728 1.00 98.06 208 ALA A CA 1
ATOM 1519 C C . ALA A 1 208 ? 16.039 -1.691 5.236 1.00 98.06 208 ALA A C 1
ATOM 1521 O O . ALA A 1 208 ? 15.734 -1.440 6.404 1.00 98.06 208 ALA A O 1
ATOM 1522 N N . VAL A 1 209 ? 15.202 -2.320 4.400 1.00 98.19 209 VAL A N 1
ATOM 1523 C CA . VAL A 1 209 ? 13.871 -2.791 4.815 1.00 98.19 209 VAL A CA 1
ATOM 1524 C C . VAL A 1 209 ? 13.983 -3.861 5.902 1.00 98.19 209 VAL A C 1
ATOM 1526 O O . VAL A 1 209 ? 13.281 -3.771 6.906 1.00 98.19 209 VAL A O 1
ATOM 1529 N N . ALA A 1 210 ? 14.884 -4.837 5.755 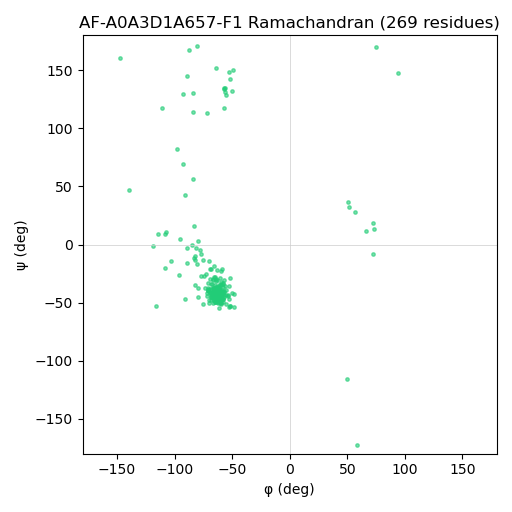1.00 97.94 210 ALA A N 1
ATOM 1530 C CA . ALA A 1 210 ? 15.076 -5.899 6.740 1.00 97.94 210 ALA A CA 1
ATOM 1531 C C . ALA A 1 210 ? 15.506 -5.353 8.112 1.00 97.94 210 ALA A C 1
ATOM 1533 O O . ALA A 1 210 ? 14.941 -5.737 9.137 1.00 97.94 210 ALA A O 1
ATOM 1534 N N . LEU A 1 211 ? 16.460 -4.417 8.136 1.00 97.62 211 LEU A N 1
ATOM 1535 C CA . LEU A 1 211 ? 16.933 -3.767 9.361 1.00 97.62 211 LEU A CA 1
ATOM 1536 C C . LEU A 1 211 ? 15.839 -2.916 10.014 1.00 97.62 211 LEU A C 1
ATOM 1538 O O . LEU A 1 211 ? 15.630 -3.010 11.225 1.00 97.62 211 LEU A O 1
ATOM 1542 N N . ALA A 1 212 ? 15.108 -2.126 9.224 1.00 96.75 212 ALA A N 1
ATOM 1543 C CA . ALA A 1 212 ? 13.989 -1.332 9.725 1.00 96.75 212 ALA A CA 1
ATOM 1544 C C . ALA A 1 212 ? 12.884 -2.226 10.310 1.00 96.75 212 ALA A C 1
ATOM 1546 O O . ALA A 1 212 ? 12.361 -1.941 11.387 1.00 96.75 212 ALA A O 1
ATOM 1547 N N . ALA A 1 213 ? 12.573 -3.340 9.646 1.00 96.25 213 ALA A N 1
ATOM 1548 C CA . ALA A 1 213 ? 11.579 -4.303 10.099 1.00 96.25 213 ALA A CA 1
ATOM 1549 C C . ALA A 1 213 ? 12.026 -5.048 11.370 1.00 96.25 213 ALA A C 1
ATOM 1551 O O . ALA A 1 213 ? 11.221 -5.239 12.280 1.00 96.25 213 ALA A O 1
ATOM 1552 N N . ALA A 1 214 ? 13.311 -5.394 11.498 1.00 96.06 214 ALA A N 1
ATOM 1553 C CA . ALA A 1 214 ? 13.869 -5.960 12.728 1.00 96.06 214 ALA A CA 1
ATOM 1554 C C . ALA A 1 214 ? 13.797 -4.966 13.903 1.00 96.06 214 ALA A C 1
ATOM 1556 O O . ALA A 1 214 ? 13.377 -5.332 15.003 1.00 96.06 214 ALA A O 1
ATOM 1557 N N . GLY A 1 215 ? 14.132 -3.693 13.665 1.00 94.94 215 GLY A N 1
ATOM 1558 C CA . GLY A 1 215 ? 13.958 -2.621 14.649 1.00 94.94 215 GLY A CA 1
ATOM 1559 C C . GLY A 1 215 ? 12.491 -2.439 15.051 1.00 94.94 215 GLY A C 1
ATOM 1560 O O . GLY A 1 215 ? 12.173 -2.398 16.240 1.00 94.94 215 GLY A O 1
ATOM 1561 N N . GLY A 1 216 ? 11.582 -2.419 14.072 1.00 93.62 216 GLY A N 1
ATOM 1562 C CA . GLY A 1 216 ? 10.135 -2.377 14.295 1.00 93.62 216 GLY A CA 1
ATOM 1563 C C . GLY A 1 216 ? 9.627 -3.566 15.112 1.00 93.62 216 GLY A C 1
ATOM 1564 O O . GLY A 1 216 ? 8.842 -3.382 16.041 1.00 93.62 216 GLY A O 1
ATOM 1565 N N . ALA A 1 217 ? 10.137 -4.771 14.844 1.00 94.31 217 ALA A N 1
ATOM 1566 C CA . ALA A 1 217 ? 9.809 -5.968 15.608 1.00 94.31 217 ALA A CA 1
ATOM 1567 C C . ALA A 1 217 ? 10.257 -5.868 17.070 1.00 94.31 217 ALA A C 1
ATOM 1569 O O . ALA A 1 217 ? 9.471 -6.163 17.970 1.00 94.31 217 ALA A O 1
ATOM 1570 N N . ALA A 1 218 ? 11.490 -5.417 17.314 1.00 95.38 218 ALA A N 1
ATOM 1571 C CA . ALA A 1 218 ? 12.020 -5.233 18.662 1.00 95.38 218 ALA A CA 1
ATOM 1572 C C . ALA A 1 218 ? 11.202 -4.202 19.460 1.00 95.38 218 ALA A C 1
ATOM 1574 O O . ALA A 1 218 ? 10.859 -4.441 20.621 1.00 95.38 218 ALA A O 1
ATOM 1575 N N . LEU A 1 219 ? 10.834 -3.081 18.828 1.00 93.56 219 LEU A N 1
ATOM 1576 C CA . LEU A 1 219 ? 9.987 -2.054 19.439 1.00 93.56 219 LEU A CA 1
ATOM 1577 C C . LEU A 1 219 ? 8.575 -2.574 19.734 1.00 93.56 219 LEU A C 1
ATOM 1579 O O . LEU A 1 219 ? 8.074 -2.382 20.842 1.00 93.56 219 LEU A O 1
ATOM 1583 N N . ALA A 1 220 ? 7.952 -3.274 18.783 1.00 91.44 220 ALA A N 1
ATOM 1584 C CA . ALA A 1 220 ? 6.630 -3.865 18.967 1.00 91.44 220 ALA A CA 1
ATOM 1585 C C . ALA A 1 220 ? 6.629 -4.914 20.090 1.00 91.44 220 ALA A C 1
ATOM 1587 O O . ALA A 1 220 ? 5.727 -4.915 20.926 1.00 91.44 220 ALA A O 1
ATOM 1588 N N . PHE A 1 221 ? 7.662 -5.759 20.164 1.00 93.19 221 PHE A N 1
ATOM 1589 C CA . PHE A 1 221 ? 7.810 -6.750 21.228 1.00 93.19 221 PHE A CA 1
ATOM 1590 C C . PHE A 1 221 ? 7.962 -6.086 22.602 1.00 93.19 221 PHE A C 1
ATOM 1592 O O . PHE A 1 221 ? 7.247 -6.444 23.536 1.00 93.19 221 PHE A O 1
ATOM 1599 N N . LYS A 1 222 ? 8.818 -5.059 22.713 1.00 93.81 222 LYS A N 1
ATOM 1600 C CA . LYS A 1 222 ? 8.987 -4.269 23.945 1.00 93.81 222 LYS A CA 1
ATOM 1601 C C . LYS A 1 222 ? 7.685 -3.588 24.388 1.00 93.81 222 LYS A C 1
ATOM 1603 O O . LYS A 1 222 ? 7.446 -3.462 25.584 1.00 93.81 222 LYS A O 1
ATOM 1608 N N . GLY A 1 223 ? 6.846 -3.174 23.439 1.00 91.12 223 GLY A N 1
ATOM 1609 C CA . GLY A 1 223 ? 5.521 -2.602 23.693 1.00 91.12 223 GLY A CA 1
ATOM 1610 C C . GLY A 1 223 ? 4.413 -3.624 23.982 1.00 91.12 223 GLY A C 1
ATOM 1611 O O . GLY A 1 223 ? 3.260 -3.232 24.118 1.00 91.12 223 GLY A O 1
ATOM 1612 N N . GLY A 1 224 ? 4.713 -4.928 24.040 1.00 90.75 224 GLY A N 1
ATOM 1613 C CA . GLY A 1 224 ? 3.703 -5.976 24.244 1.00 90.75 224 GLY A CA 1
ATOM 1614 C C . GLY A 1 224 ? 2.815 -6.247 23.019 1.00 90.75 224 GLY A C 1
ATOM 1615 O O . GLY A 1 224 ? 1.802 -6.938 23.120 1.00 90.75 224 GLY A O 1
ATOM 1616 N N . HIS A 1 225 ? 3.184 -5.738 21.842 1.00 88.88 225 HIS A N 1
ATOM 1617 C CA . HIS A 1 225 ? 2.455 -5.911 20.586 1.00 88.88 225 HIS A CA 1
ATOM 1618 C C . HIS A 1 225 ? 2.986 -7.117 19.800 1.00 88.88 225 HIS A C 1
ATOM 1620 O O . HIS A 1 225 ? 3.581 -6.976 18.731 1.00 88.88 225 HIS A O 1
ATOM 1626 N N . SER A 1 226 ? 2.751 -8.325 20.313 1.00 89.81 226 SER A N 1
ATOM 1627 C CA . SER A 1 226 ? 3.267 -9.581 19.743 1.00 89.81 226 SER A CA 1
ATOM 1628 C C . SER A 1 226 ? 2.898 -9.805 18.270 1.00 89.81 226 SER A C 1
ATOM 1630 O O . SER A 1 226 ? 3.745 -10.236 17.491 1.00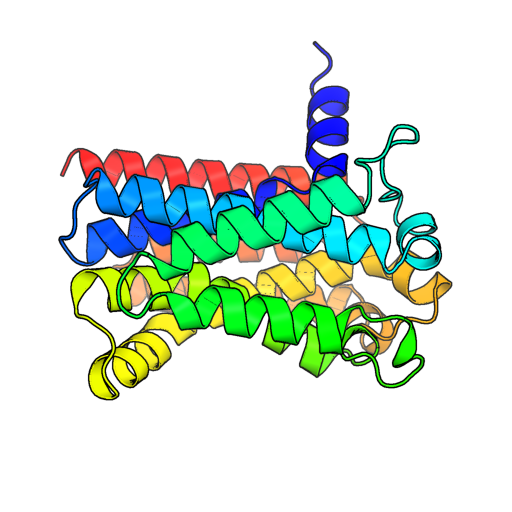 89.81 226 SER A O 1
ATOM 1632 N N . LEU A 1 227 ? 1.677 -9.453 17.852 1.00 87.62 227 LEU A N 1
ATOM 1633 C CA . LEU A 1 227 ? 1.264 -9.549 16.444 1.00 87.62 227 LEU A CA 1
ATOM 1634 C C . LEU A 1 227 ? 2.008 -8.557 15.543 1.00 87.62 227 LEU A C 1
ATOM 1636 O O . LEU A 1 227 ? 2.439 -8.923 14.453 1.00 87.62 227 LEU A O 1
ATOM 1640 N N . GLY A 1 228 ? 2.203 -7.320 16.008 1.00 89.19 228 GLY A N 1
ATOM 1641 C CA . GLY A 1 228 ? 2.993 -6.321 15.284 1.00 89.19 228 GLY A CA 1
ATOM 1642 C C . GLY A 1 228 ? 4.460 -6.739 15.164 1.00 89.19 228 GLY A C 1
ATOM 1643 O O . GLY A 1 228 ? 5.069 -6.558 14.109 1.00 89.19 228 GLY A O 1
ATOM 1644 N N . ALA A 1 229 ? 5.002 -7.369 16.211 1.00 92.31 229 ALA A N 1
ATOM 1645 C CA . ALA A 1 229 ? 6.345 -7.934 16.192 1.00 92.31 229 ALA A CA 1
ATOM 1646 C C . ALA A 1 229 ? 6.462 -9.069 15.167 1.00 92.31 229 ALA A C 1
ATOM 1648 O O . ALA A 1 229 ? 7.363 -9.040 14.334 1.00 92.31 229 ALA A O 1
ATOM 1649 N N . LEU A 1 230 ? 5.520 -10.019 15.167 1.00 93.88 230 LEU A N 1
ATOM 1650 C CA . LEU A 1 230 ? 5.498 -11.131 14.215 1.00 93.88 230 LEU A CA 1
ATOM 1651 C C . LEU A 1 230 ? 5.349 -10.652 12.765 1.00 93.88 230 LEU A C 1
ATOM 1653 O O . LEU A 1 230 ? 6.078 -11.121 11.895 1.00 93.88 230 LEU A O 1
ATOM 1657 N N . PHE A 1 231 ? 4.459 -9.691 12.505 1.00 93.06 231 PHE A N 1
ATOM 1658 C CA . PHE A 1 231 ? 4.305 -9.096 11.176 1.00 93.06 231 PHE A CA 1
ATOM 1659 C C . PHE A 1 231 ? 5.598 -8.414 10.711 1.00 93.06 231 PHE A C 1
ATOM 1661 O O . PHE A 1 231 ? 6.047 -8.635 9.589 1.00 93.06 231 PHE A O 1
ATOM 1668 N N . SER A 1 232 ? 6.244 -7.645 11.591 1.00 94.44 232 SER A N 1
ATOM 1669 C CA . SER A 1 232 ? 7.511 -6.975 11.279 1.00 94.44 232 SER A CA 1
ATOM 1670 C C . SER A 1 232 ? 8.641 -7.980 11.029 1.00 94.44 232 SER A C 1
ATOM 1672 O O . SER A 1 232 ? 9.393 -7.827 10.073 1.00 94.44 232 SER A O 1
ATOM 1674 N N . LEU A 1 233 ? 8.729 -9.064 11.810 1.00 95.50 233 LEU A N 1
ATOM 1675 C CA . LEU A 1 233 ? 9.683 -10.150 11.553 1.00 95.50 233 LEU A CA 1
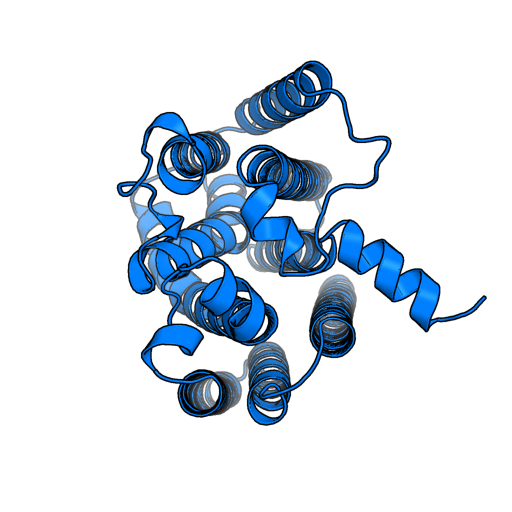ATOM 1676 C C . LEU A 1 233 ? 9.423 -10.835 10.208 1.00 95.50 233 LEU A C 1
ATOM 1678 O O . LEU A 1 233 ? 10.374 -11.123 9.487 1.00 95.50 233 LEU A O 1
ATOM 1682 N N . ALA A 1 234 ? 8.157 -11.061 9.847 1.00 96.31 234 ALA A N 1
ATOM 1683 C CA . ALA A 1 234 ? 7.796 -11.639 8.556 1.00 96.31 234 ALA A CA 1
ATOM 1684 C C . ALA A 1 234 ? 8.209 -10.726 7.390 1.00 96.31 234 ALA A C 1
ATOM 1686 O O . ALA A 1 234 ? 8.795 -11.209 6.425 1.00 96.31 234 ALA A O 1
ATOM 1687 N N . VAL A 1 235 ? 7.991 -9.409 7.498 1.00 96.62 235 VAL A N 1
ATOM 1688 C CA . VAL A 1 235 ? 8.479 -8.429 6.510 1.00 96.62 235 VAL A CA 1
ATOM 1689 C C . VAL A 1 235 ? 10.011 -8.404 6.461 1.00 96.62 235 VAL A C 1
ATOM 1691 O O . VAL A 1 235 ? 10.587 -8.343 5.378 1.00 96.62 235 VAL A O 1
ATOM 1694 N N . GLY A 1 236 ? 10.686 -8.501 7.608 1.00 97.12 236 GLY A N 1
ATOM 1695 C CA . GLY A 1 236 ? 12.146 -8.561 7.670 1.00 97.12 236 GLY A CA 1
ATOM 1696 C C . GLY A 1 236 ? 12.720 -9.811 7.000 1.00 97.12 236 GLY A C 1
ATOM 1697 O O . GLY A 1 236 ? 13.670 -9.713 6.226 1.00 97.12 236 GLY A O 1
ATOM 1698 N N . ALA A 1 237 ? 12.107 -10.973 7.237 1.00 97.44 237 ALA A N 1
ATOM 1699 C CA . ALA A 1 237 ? 12.466 -12.225 6.578 1.00 97.44 237 ALA A CA 1
ATOM 1700 C C . ALA A 1 237 ? 12.192 -12.161 5.070 1.00 97.44 237 ALA A C 1
ATOM 1702 O O . ALA A 1 237 ? 13.062 -12.514 4.277 1.00 97.44 237 ALA A O 1
ATOM 1703 N N . PHE A 1 238 ? 11.027 -11.643 4.670 1.00 97.38 238 PHE A N 1
ATOM 1704 C CA . PHE A 1 238 ? 10.701 -11.396 3.269 1.00 97.38 238 PHE A CA 1
ATOM 1705 C C . PHE A 1 238 ? 11.805 -10.569 2.600 1.00 97.38 238 PHE A C 1
ATOM 1707 O O . PHE A 1 238 ? 12.387 -11.015 1.606 1.00 97.38 238 PHE A O 1
ATOM 1714 N N . ALA A 1 239 ? 12.160 -9.428 3.193 1.00 97.50 239 ALA A N 1
ATOM 1715 C CA . ALA A 1 239 ? 13.185 -8.524 2.693 1.00 97.50 239 ALA A CA 1
ATOM 1716 C C . ALA A 1 239 ? 14.569 -9.181 2.589 1.00 97.50 239 ALA A C 1
ATOM 1718 O O . ALA A 1 239 ? 15.190 -9.129 1.530 1.00 97.50 239 ALA A O 1
ATOM 1719 N N . ALA A 1 240 ? 15.031 -9.859 3.643 1.00 97.25 240 ALA A N 1
ATOM 1720 C CA . ALA A 1 240 ? 16.372 -10.443 3.706 1.00 97.25 240 ALA A CA 1
ATOM 1721 C C . ALA A 1 240 ? 16.669 -11.440 2.571 1.00 97.25 240 ALA A C 1
ATOM 1723 O O . ALA A 1 240 ? 17.812 -11.545 2.131 1.00 97.25 240 ALA A O 1
ATOM 1724 N N . PHE A 1 241 ? 15.648 -12.144 2.073 1.00 96.50 241 PHE A N 1
ATOM 1725 C CA . PHE A 1 241 ? 15.793 -13.127 0.995 1.00 96.50 241 PHE A CA 1
ATOM 1726 C C . PHE A 1 241 ? 15.217 -12.659 -0.353 1.00 96.50 241 PHE A C 1
ATOM 1728 O O . PHE A 1 241 ? 15.102 -13.478 -1.262 1.00 96.50 241 PHE A O 1
ATOM 1735 N N . SER A 1 242 ? 14.858 -11.376 -0.488 1.00 96.62 242 SER A N 1
ATOM 1736 C CA . SER A 1 242 ? 14.250 -10.796 -1.700 1.00 96.62 242 SER A CA 1
ATOM 1737 C C . SER A 1 242 ? 15.180 -10.585 -2.907 1.00 96.62 242 SER A C 1
ATOM 1739 O O . SER A 1 242 ? 14.692 -10.777 -4.021 1.00 96.62 242 SER A O 1
ATOM 1741 N N . PRO A 1 243 ? 16.465 -10.192 -2.762 1.00 96.00 243 PRO A N 1
ATOM 1742 C CA . PRO A 1 243 ? 17.313 -9.884 -3.919 1.00 96.00 243 PRO A CA 1
ATOM 1743 C C . PRO A 1 243 ? 17.429 -11.048 -4.913 1.00 96.00 243 PRO A C 1
ATOM 1745 O O . PRO A 1 243 ? 17.623 -12.201 -4.513 1.00 96.00 243 PRO A O 1
ATOM 1748 N N . GLY A 1 244 ? 17.301 -10.748 -6.209 1.00 93.12 244 GLY A N 1
ATOM 1749 C CA . GLY A 1 244 ? 17.360 -11.734 -7.292 1.00 93.12 244 GLY A CA 1
ATOM 1750 C C . GLY A 1 244 ? 16.217 -12.760 -7.317 1.00 93.12 244 GLY A C 1
ATOM 1751 O O . GLY A 1 244 ? 16.314 -13.771 -8.018 1.00 93.12 244 GLY A O 1
ATOM 1752 N N . LYS A 1 245 ? 15.144 -12.568 -6.538 1.00 94.56 245 LYS A N 1
ATOM 1753 C CA . LYS A 1 245 ? 13.970 -13.452 -6.570 1.00 94.56 245 LYS A CA 1
ATOM 1754 C C . LYS A 1 245 ? 12.945 -12.981 -7.594 1.00 94.56 245 LYS A C 1
ATOM 1756 O O . LYS A 1 245 ? 12.708 -11.794 -7.761 1.00 94.56 245 LYS A O 1
ATOM 1761 N N . GLY A 1 246 ? 12.279 -13.940 -8.237 1.00 90.12 246 GLY A N 1
ATOM 1762 C CA . GLY A 1 246 ? 11.203 -13.657 -9.187 1.00 90.12 246 GLY A CA 1
ATOM 1763 C C . GLY A 1 246 ? 9.853 -13.365 -8.523 1.00 90.12 246 GLY A C 1
ATOM 1764 O O . GLY A 1 246 ? 9.640 -13.624 -7.338 1.00 90.12 246 GLY A O 1
ATOM 1765 N N . ARG A 1 247 ? 8.887 -12.912 -9.325 1.00 88.06 247 ARG A N 1
ATOM 1766 C CA . ARG A 1 247 ? 7.525 -12.525 -8.909 1.00 88.06 247 ARG A CA 1
ATOM 1767 C C . ARG A 1 247 ? 6.809 -13.545 -8.016 1.00 88.06 247 ARG A C 1
ATOM 1769 O O . ARG A 1 247 ? 6.218 -13.157 -7.014 1.00 88.06 247 ARG A O 1
ATOM 1776 N N . ALA A 1 248 ? 6.905 -14.840 -8.323 1.00 87.44 248 ALA A N 1
ATOM 1777 C CA . ALA A 1 248 ? 6.249 -15.894 -7.539 1.00 87.44 248 ALA A CA 1
ATOM 1778 C C . ALA A 1 248 ? 6.667 -15.898 -6.054 1.00 87.44 248 ALA A C 1
ATOM 1780 O O . ALA A 1 248 ? 5.846 -16.190 -5.186 1.00 87.44 248 ALA A O 1
ATOM 1781 N N . TYR A 1 249 ? 7.920 -15.539 -5.755 1.00 91.94 249 TYR A N 1
ATOM 1782 C CA . TYR A 1 249 ? 8.411 -15.404 -4.384 1.00 91.94 249 TYR A CA 1
ATOM 1783 C C . TYR A 1 249 ? 7.712 -14.250 -3.651 1.00 91.94 249 TYR A C 1
ATOM 1785 O O . TYR A 1 249 ? 7.215 -14.440 -2.542 1.00 91.94 249 TYR A O 1
ATOM 1793 N N . PHE A 1 250 ? 7.615 -13.080 -4.288 1.00 93.12 250 PHE A N 1
ATOM 1794 C CA . PHE A 1 250 ? 6.961 -11.901 -3.711 1.00 93.12 250 PHE A CA 1
ATOM 1795 C C . PHE A 1 250 ? 5.477 -12.151 -3.447 1.00 93.12 250 PHE A C 1
ATOM 1797 O O . PHE A 1 250 ? 4.980 -11.857 -2.364 1.00 93.12 250 PHE A O 1
ATOM 1804 N N . GLU A 1 251 ? 4.779 -12.763 -4.398 1.00 89.50 251 GLU A N 1
ATOM 1805 C CA . GLU A 1 251 ? 3.358 -13.094 -4.254 1.00 89.50 251 GLU A CA 1
ATOM 1806 C C . GLU A 1 251 ? 3.117 -14.142 -3.164 1.00 89.50 251 GLU A C 1
ATOM 1808 O O . GLU A 1 251 ? 2.154 -14.032 -2.405 1.00 89.50 251 GLU A O 1
ATOM 1813 N N . GLY A 1 252 ? 4.015 -15.126 -3.032 1.00 91.69 252 GLY A N 1
ATOM 1814 C CA . GLY A 1 252 ? 3.984 -16.095 -1.938 1.00 91.69 252 GLY A CA 1
ATOM 1815 C C . GLY A 1 252 ? 4.105 -15.427 -0.565 1.00 91.69 252 GLY A C 1
ATOM 1816 O O . GLY A 1 252 ? 3.339 -15.748 0.344 1.00 91.69 252 GLY A O 1
ATOM 1817 N N . TRP A 1 253 ? 5.007 -14.452 -0.423 1.00 95.25 253 TRP A N 1
ATOM 1818 C CA . TRP A 1 253 ? 5.146 -13.680 0.814 1.00 95.25 253 TRP A CA 1
ATOM 1819 C C . TRP A 1 253 ? 3.953 -12.774 1.093 1.00 95.25 253 TRP A C 1
ATOM 1821 O O . TRP A 1 253 ? 3.473 -12.752 2.223 1.00 95.25 253 TRP A O 1
ATOM 1831 N N . LEU A 1 254 ? 3.422 -12.070 0.091 1.00 94.50 254 LEU A N 1
ATOM 1832 C CA . LEU A 1 254 ? 2.214 -11.264 0.280 1.00 94.50 254 LEU A CA 1
ATOM 1833 C C . LEU A 1 254 ? 1.015 -12.135 0.684 1.00 94.50 254 LEU A C 1
ATOM 1835 O O . LEU A 1 254 ? 0.263 -11.761 1.583 1.00 94.50 254 LEU A O 1
ATOM 1839 N N . ALA A 1 255 ? 0.867 -13.323 0.090 1.00 92.62 255 ALA A N 1
ATOM 1840 C CA . ALA A 1 255 ? -0.145 -14.292 0.502 1.00 92.62 255 ALA A CA 1
ATOM 1841 C C . ALA A 1 255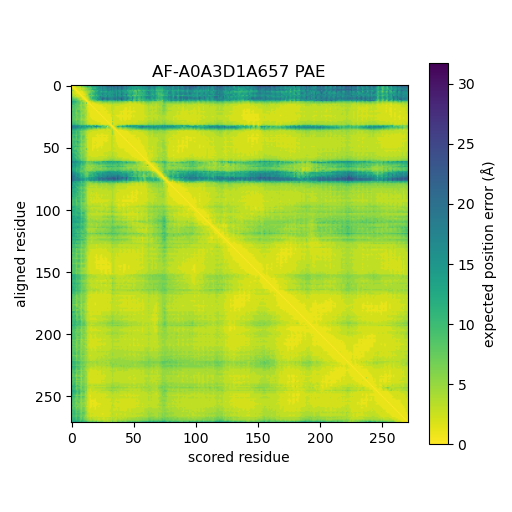 ? 0.067 -14.756 1.954 1.00 92.62 255 ALA A C 1
ATOM 1843 O O . ALA A 1 255 ? -0.890 -14.812 2.725 1.00 92.62 255 ALA A O 1
ATOM 1844 N N . ALA A 1 256 ? 1.310 -15.027 2.364 1.00 94.38 256 ALA A N 1
ATOM 1845 C CA . ALA A 1 256 ? 1.631 -15.377 3.747 1.00 94.38 256 ALA A CA 1
ATOM 1846 C C . ALA A 1 256 ? 1.311 -14.236 4.732 1.00 94.38 256 ALA A C 1
ATOM 1848 O O . ALA A 1 256 ? 0.748 -14.488 5.798 1.00 94.38 256 ALA A O 1
ATOM 1849 N N . LEU A 1 257 ? 1.597 -12.981 4.370 1.00 95.44 257 LEU A N 1
ATOM 1850 C CA . LEU A 1 257 ? 1.237 -11.803 5.168 1.00 95.44 257 LEU A CA 1
ATOM 1851 C C . LEU A 1 257 ? -0.286 -11.635 5.277 1.00 95.44 257 LEU A C 1
ATOM 1853 O O . LEU A 1 257 ? -0.790 -11.350 6.364 1.00 95.44 257 LEU A O 1
ATOM 1857 N N . ASN A 1 258 ? -1.027 -11.877 4.192 1.00 95.06 258 ASN A N 1
ATOM 1858 C CA . ASN A 1 258 ? -2.490 -11.915 4.214 1.00 95.06 258 ASN A CA 1
ATOM 1859 C C . ASN A 1 258 ? -3.015 -13.000 5.162 1.00 95.06 258 ASN A C 1
ATOM 1861 O O . ASN A 1 258 ? -3.891 -12.725 5.979 1.00 95.06 258 ASN A O 1
ATOM 1865 N N . LEU A 1 259 ? -2.461 -14.216 5.115 1.00 94.88 259 LEU A N 1
ATOM 1866 C CA . LEU A 1 259 ? -2.843 -15.302 6.025 1.00 94.88 259 LEU A CA 1
ATOM 1867 C C . LEU A 1 259 ? -2.538 -14.964 7.488 1.00 94.88 259 LEU A C 1
ATOM 1869 O O . LEU A 1 259 ? -3.372 -15.211 8.359 1.00 94.88 259 LEU A O 1
ATOM 1873 N N . LEU A 1 260 ? -1.380 -14.358 7.762 1.00 94.75 260 LEU A N 1
ATOM 1874 C CA . LEU A 1 260 ? -1.014 -13.892 9.098 1.00 94.75 260 LEU A CA 1
ATOM 1875 C C . LEU A 1 260 ? -2.016 -12.851 9.624 1.00 94.75 260 LEU A C 1
ATOM 1877 O O . LEU A 1 260 ? -2.441 -12.913 10.781 1.00 94.75 260 LEU A O 1
ATOM 1881 N N . LEU A 1 261 ? -2.423 -11.910 8.771 1.00 93.88 261 LEU A N 1
ATOM 1882 C CA . LEU A 1 261 ? -3.393 -10.872 9.106 1.00 93.88 261 LEU A CA 1
ATOM 1883 C C . LEU A 1 261 ? -4.803 -11.440 9.314 1.00 93.88 261 LEU A C 1
ATOM 1885 O O . LEU A 1 261 ? -5.467 -11.082 10.284 1.00 93.88 261 LEU A O 1
ATOM 1889 N N . LEU A 1 262 ? -5.237 -12.379 8.471 1.00 93.50 262 LEU A N 1
ATOM 1890 C CA . LEU A 1 262 ? -6.507 -13.093 8.630 1.00 93.50 262 LEU A CA 1
ATOM 1891 C C . LEU A 1 262 ? -6.537 -13.930 9.914 1.00 93.50 262 LEU A C 1
ATOM 1893 O O . LEU A 1 262 ? -7.519 -13.880 10.652 1.00 93.50 262 LEU A O 1
ATOM 1897 N N . GLY A 1 263 ? -5.456 -14.649 10.227 1.00 94.62 263 GLY A N 1
ATOM 1898 C CA . GLY A 1 263 ? -5.326 -15.377 11.491 1.00 94.62 263 GLY A CA 1
ATOM 1899 C C . GLY A 1 263 ? -5.391 -14.436 12.696 1.00 94.62 263 GLY A C 1
ATOM 1900 O O . GLY A 1 263 ? -6.094 -14.709 13.667 1.00 94.62 263 GLY A O 1
ATOM 1901 N N . SER A 1 264 ? -4.735 -13.277 12.600 1.00 92.25 264 SER A N 1
ATOM 1902 C CA . SER A 1 264 ? -4.786 -12.226 13.623 1.00 92.25 264 SER A CA 1
ATOM 1903 C C . SER A 1 264 ? -6.201 -11.677 13.823 1.00 92.25 264 SER A C 1
ATOM 1905 O O . SER A 1 264 ? -6.638 -11.502 14.959 1.00 92.25 264 SER A O 1
ATOM 1907 N N . LEU A 1 265 ? -6.933 -11.437 12.733 1.00 92.88 265 LEU A N 1
ATOM 1908 C CA . LEU A 1 265 ? -8.333 -11.014 12.757 1.00 92.88 265 LEU A CA 1
ATOM 1909 C C . LEU A 1 265 ? -9.237 -12.060 13.409 1.00 92.88 265 LEU A C 1
ATOM 1911 O O . LEU A 1 265 ? -10.027 -11.709 14.280 1.00 92.88 265 LEU A O 1
ATOM 1915 N N . ALA A 1 266 ? -9.094 -13.333 13.036 1.00 92.88 266 ALA A N 1
ATOM 1916 C CA . ALA A 1 266 ? -9.883 -14.424 13.601 1.00 92.88 266 ALA A CA 1
ATOM 1917 C C . ALA A 1 266 ? -9.655 -14.561 15.114 1.00 92.88 266 ALA A C 1
ATOM 1919 O O . ALA A 1 266 ? -10.612 -14.622 15.881 1.00 92.88 266 ALA A O 1
ATOM 1920 N N . LEU A 1 267 ? -8.394 -14.514 15.562 1.00 91.19 267 LEU A N 1
ATOM 1921 C CA . LEU A 1 267 ? -8.058 -14.526 16.989 1.00 91.19 267 LEU A CA 1
ATOM 1922 C C . LEU A 1 267 ? -8.641 -13.322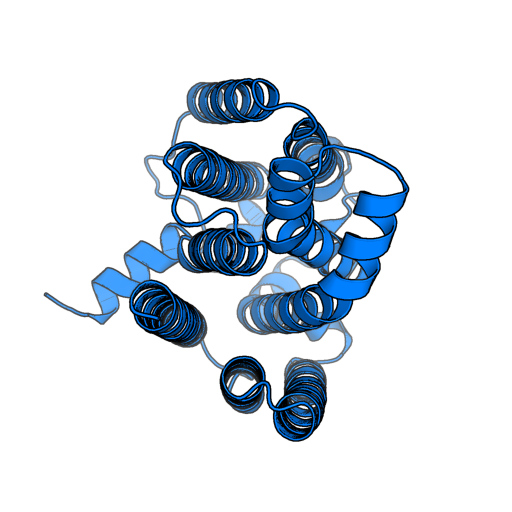 17.735 1.00 91.19 267 LEU A C 1
ATOM 1924 O O . LEU A 1 267 ? -9.028 -13.444 18.895 1.00 91.19 267 LEU A O 1
ATOM 1928 N N . LYS A 1 268 ? -8.698 -12.160 17.078 1.00 88.56 268 LYS A N 1
ATOM 1929 C CA . LYS A 1 268 ? -9.255 -10.936 17.655 1.00 88.56 268 LYS A CA 1
ATOM 1930 C C . LYS A 1 268 ? -10.785 -10.923 17.679 1.00 88.56 268 LYS A C 1
ATOM 1932 O O . LYS A 1 268 ? -11.350 -10.259 18.533 1.00 88.56 268 LYS A O 1
ATOM 1937 N N . ALA A 1 269 ? -11.441 -11.639 16.768 1.00 88.56 269 ALA A N 1
ATOM 1938 C CA . ALA A 1 269 ? -12.897 -11.761 16.708 1.00 88.56 269 ALA A CA 1
ATOM 1939 C C . ALA A 1 269 ? -13.476 -12.650 17.822 1.00 88.56 269 ALA A C 1
ATOM 1941 O O . ALA A 1 269 ? -14.645 -12.514 18.163 1.00 88.56 269 ALA A O 1
ATOM 1942 N N . VAL A 1 270 ? -12.671 -13.576 18.354 1.00 90.19 270 VAL A 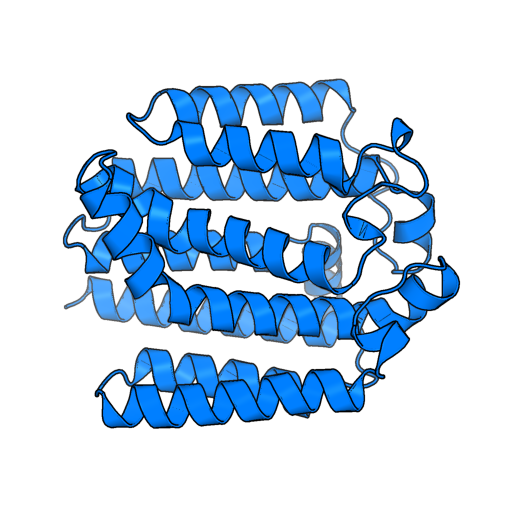N 1
ATOM 1943 C CA . VAL A 1 270 ? -13.074 -14.532 19.404 1.00 90.19 270 VAL A CA 1
ATOM 1944 C C . VAL A 1 270 ? -12.855 -13.977 20.821 1.00 90.19 270 VAL A C 1
ATOM 1946 O O . VAL A 1 270 ? -13.389 -14.530 21.779 1.00 90.19 270 VAL A O 1
ATOM 1949 N N . ARG A 1 271 ? -12.067 -12.905 20.963 1.00 82.94 271 ARG A N 1
ATOM 1950 C CA . ARG A 1 271 ? -11.808 -12.216 22.237 1.00 82.94 271 ARG A CA 1
ATOM 1951 C C . ARG A 1 271 ? -12.756 -11.043 22.420 1.00 82.94 271 ARG A C 1
ATOM 1953 O O . ARG A 1 271 ? -13.181 -10.849 23.575 1.00 82.94 271 ARG A O 1
#

Radius of gyration: 18.11 Å; Cα contacts (8 Å, |Δi|>4): 339; chains: 1; bounding box: 43×46×48 Å

Solvent-accessible surface area (backbone atoms only — not comparable to full-atom values): 13912 Å² total; per-residue (Å²): 130,65,65,68,61,54,51,50,52,46,55,68,64,58,48,49,64,35,49,40,38,30,48,39,16,52,46,41,24,37,72,72,73,55,45,92,35,74,64,55,54,52,51,31,51,40,52,26,52,40,51,49,47,50,55,50,52,42,50,73,49,36,54,77,54,27,59,57,59,79,51,56,72,61,95,83,56,80,54,69,69,58,54,52,49,51,46,51,53,38,38,54,56,43,49,71,40,73,66,40,47,60,56,49,52,51,53,49,52,42,47,60,47,38,37,36,63,91,48,59,85,72,16,38,59,53,36,36,65,62,37,40,55,49,56,13,48,54,48,28,37,52,20,35,39,45,37,47,25,68,74,72,40,74,44,73,66,51,53,52,51,33,53,63,70,25,47,63,54,27,52,52,36,35,38,52,45,51,49,52,41,42,56,38,24,69,22,32,50,75,62,70,37,43,39,57,23,56,75,67,33,38,58,60,50,24,47,53,34,17,53,52,20,46,53,47,15,55,52,24,46,77,69,70,34,57,68,57,14,51,52,22,42,50,51,13,54,51,25,66,68,40,64,95,41,56,65,70,59,57,51,52,50,41,48,50,52,38,50,53,46,49,52,51,43,55,60,58,72,76,105

Nearest PDB structures (foldseek):
  4tq3-assembly1_A  TM=6.228E-01  e=4.791E-03  Archaeoglobus fulgidus DSM 4304
  8djm-assembly1_B  TM=6.194E-01  e=6.479E-03  Cricetulus griseus
  4jxy-assembly1_A  TM=4.041E-01  e=5.049E-01  Paraglaciecola sp. T6c

pLDDT: mean 89.38, std 10.19, range [50.81, 98.19]

Secondary structure (DSSP, 8-state):
--HHHHHHHHHHTT-HHHHHHHHHHHHHHHHTT-TT-HHHHHHHHHHHHHHHHHHHHHHHH-HHHHHTTT-PPPTTPPPHHHHHHHHHHHHHHHHTSTTTTHHHHHHHHHHHHHT-GGGGGG-GGGSHHHHHHHHHHHHHIIIIIHHHHHHH-S-HHHHHHHHHHHHHHHHHHHHHHHHHHHHTHHHHHHTT---HHHHH-HHHHHHHHHHHHHHHHHHHHHTT-HHHHHHHHHHHHHHHT-TT--HHHHHHHHHHHHHHHHHHHHHHH--

Mean predicted aligned error: 4.6 Å

Foldseek 3Di:
DPPLVVLVVVLLQVLLLLLLLLLLQQVQLVVLVVHPDPVSNVLSVLSSQLVSLLVLLLLVLCQPLCVLQVNHHPPPDDPPVVSVVSNVVSLVVLVVQAPSNVLSVLSVVLCVQARHCVCPCRHLQLDAPSVLQSQLVSSLCSNQVNSLCNSPNDDPVSVVVSVVVSVLSSLLSSLLSLLVCLQCLRSCVVVNRDHPCVVPNLLVSLQVLLVVLCVQLVVCVVVVNNLSNVLSNLSNVLSNPRHPDHSSSSSVSSVVSSVSSVVVSVVSNVD

Sequence (271 aa):
MNLSGALLKLSAWRIQLPLLGLGGFLYVSHSLNSGFTREAVRLGLANWAFAQLLYLADAYAAPDEDSFNDTALPEAGVPVPLLAAGLIATAAYIFSFEGQWVFPVFGGLLIGLYSAPALGKFRLKNYAVPKVLINSALFTAAVVLSPAVQRYGLSAAVLGSAAVSGLVIFAAALGLTILLDVRDAAGDAAAGIRTLPVILGELPCAAAVALAAAGGAALAFKGGHSLGALFSLAVGAFAAFSPGKGRAYFEGWLAALNLLLLGSLALKAVR